Protein AF-A0A3P8USZ3-F1 (afdb_monomer)

Organism: Cynoglossus semilaevis (NCBI:txid244447)

Structure (mmCIF, N/CA/C/O backbone):
data_AF-A0A3P8USZ3-F1
#
_entry.id   AF-A0A3P8USZ3-F1
#
loop_
_atom_site.group_PDB
_atom_site.id
_atom_site.type_symbol
_atom_site.label_atom_id
_atom_site.label_alt_id
_atom_site.label_comp_id
_atom_site.label_asym_id
_atom_site.label_entity_id
_atom_site.label_seq_id
_atom_site.pdbx_PDB_ins_code
_atom_site.Cartn_x
_atom_site.Cartn_y
_atom_site.Cartn_z
_atom_site.occupancy
_atom_site.B_iso_or_equiv
_atom_site.auth_seq_id
_atom_site.auth_comp_id
_atom_site.auth_asym_id
_atom_site.auth_atom_id
_atom_site.pdbx_PDB_model_num
ATOM 1 N N . ASP A 1 1 ? -29.175 35.536 -8.938 1.00 38.66 1 ASP A N 1
ATOM 2 C CA . ASP A 1 1 ? -29.211 34.080 -9.180 1.00 38.66 1 ASP A CA 1
ATOM 3 C C . ASP A 1 1 ? -29.382 33.302 -7.884 1.00 38.66 1 ASP A C 1
ATOM 5 O O . ASP A 1 1 ? -28.541 33.369 -6.997 1.00 38.66 1 ASP A O 1
ATOM 9 N N . GLN A 1 2 ? -30.520 32.614 -7.762 1.00 44.03 2 GLN A N 1
ATOM 10 C CA . GLN A 1 2 ? -30.993 31.825 -6.612 1.00 44.03 2 GLN A CA 1
ATOM 11 C C . GLN A 1 2 ? -30.306 30.446 -6.501 1.00 44.03 2 GLN A C 1
ATOM 13 O O . GLN A 1 2 ? -30.950 29.435 -6.240 1.00 44.03 2 GLN A O 1
ATOM 18 N N . CYS A 1 3 ? -28.985 30.394 -6.672 1.00 54.00 3 CYS A N 1
ATOM 19 C CA . CYS A 1 3 ? -28.184 29.198 -6.396 1.00 54.00 3 CYS A CA 1
ATOM 20 C C . CYS A 1 3 ? -27.234 29.490 -5.235 1.00 54.00 3 CYS A C 1
ATOM 22 O O . CYS A 1 3 ? -26.081 29.876 -5.418 1.00 54.00 3 CYS A O 1
ATOM 24 N N . GLY A 1 4 ? -27.745 29.313 -4.017 1.00 57.78 4 GLY A N 1
ATOM 25 C CA . GLY A 1 4 ? -26.987 29.434 -2.777 1.00 57.78 4 GLY A CA 1
ATOM 26 C C . GLY A 1 4 ? -26.019 28.273 -2.562 1.00 57.78 4 GLY A C 1
ATOM 27 O O . GLY A 1 4 ? -26.288 27.410 -1.738 1.00 57.78 4 GLY A O 1
ATOM 28 N N . CYS A 1 5 ? -24.894 28.257 -3.279 1.00 61.53 5 CYS A N 1
ATOM 29 C CA . CYS A 1 5 ? -23.718 27.445 -2.941 1.00 61.53 5 CYS A CA 1
ATOM 30 C C . CYS A 1 5 ? -22.444 28.016 -3.590 1.00 61.53 5 CYS A C 1
ATOM 32 O O . CYS A 1 5 ? -21.825 27.395 -4.454 1.00 61.53 5 CYS A O 1
ATOM 34 N N . CYS A 1 6 ? -22.004 29.192 -3.140 1.00 61.31 6 CYS A N 1
ATOM 35 C CA . CYS A 1 6 ? -20.593 29.544 -3.274 1.00 61.31 6 CYS A CA 1
ATOM 36 C C . CYS A 1 6 ? -19.814 28.736 -2.230 1.00 61.31 6 CYS A C 1
ATOM 38 O O . CYS A 1 6 ? -20.007 28.927 -1.030 1.00 61.31 6 CYS A O 1
ATOM 40 N N . LYS A 1 7 ? -18.939 27.822 -2.672 1.00 69.19 7 LYS A N 1
ATOM 41 C CA . LYS A 1 7 ? -17.973 27.170 -1.778 1.00 69.19 7 LYS A CA 1
ATOM 42 C C . LYS A 1 7 ? -16.955 28.216 -1.331 1.00 69.19 7 LYS A C 1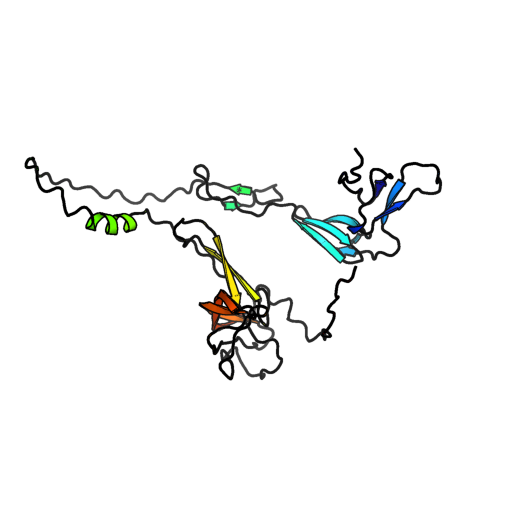
ATOM 44 O O . LYS A 1 7 ? -15.974 28.466 -2.024 1.00 69.19 7 LYS A O 1
ATOM 49 N N . VAL A 1 8 ? -17.226 28.854 -0.202 1.00 78.62 8 VAL A N 1
ATOM 50 C CA . VAL A 1 8 ? -16.288 29.760 0.463 1.00 78.62 8 VAL A CA 1
ATOM 51 C C . VAL A 1 8 ? -15.300 28.949 1.300 1.00 78.62 8 VAL A C 1
ATOM 53 O O . VAL A 1 8 ? -15.650 27.907 1.857 1.00 78.62 8 VAL A O 1
ATOM 56 N N . CYS A 1 9 ? -14.045 29.394 1.361 1.00 84.12 9 CYS A N 1
ATOM 57 C CA . CYS A 1 9 ? -13.052 28.777 2.235 1.00 84.12 9 CYS A CA 1
ATOM 58 C C . CYS A 1 9 ? -13.469 28.988 3.692 1.00 84.12 9 CYS A C 1
ATOM 60 O O . CYS A 1 9 ? -13.672 30.125 4.113 1.00 84.12 9 CYS A O 1
ATOM 62 N N . ALA A 1 10 ? -13.581 27.900 4.450 1.00 89.06 10 ALA A N 1
ATOM 63 C CA . ALA A 1 10 ? -13.951 27.983 5.852 1.00 89.06 10 ALA A CA 1
ATOM 64 C C . ALA A 1 10 ? -12.812 28.591 6.690 1.00 89.06 10 ALA A C 1
ATOM 66 O O . ALA A 1 10 ? -11.645 28.200 6.549 1.00 89.06 10 ALA A O 1
ATOM 67 N N . ALA A 1 11 ? -13.161 29.530 7.568 1.00 90.81 11 ALA A N 1
ATOM 68 C CA . ALA A 1 11 ? -12.230 30.179 8.481 1.00 90.81 11 ALA A CA 1
ATOM 69 C C . ALA A 1 11 ? -11.663 29.170 9.500 1.00 90.81 11 ALA A C 1
ATOM 71 O O . ALA A 1 11 ? -12.340 28.240 9.945 1.00 90.81 11 ALA A O 1
ATOM 72 N N . GLN A 1 12 ? -10.381 29.319 9.823 1.00 92.00 12 GLN A N 1
ATOM 73 C CA . GLN A 1 12 ? -9.603 28.401 10.660 1.00 92.00 12 GLN A CA 1
ATOM 74 C C . GLN A 1 12 ? -9.476 28.928 12.097 1.00 92.00 12 GLN A C 1
ATOM 76 O O . GLN A 1 12 ? -9.883 30.048 12.390 1.00 92.00 12 GLN A O 1
ATOM 81 N N . LEU A 1 13 ? -8.913 28.128 13.011 1.00 89.62 13 LEU A N 1
ATOM 82 C CA . LEU A 1 13 ? -8.786 28.498 14.426 1.00 89.62 13 LEU A CA 1
ATOM 83 C C . LEU A 1 13 ? -8.109 29.873 14.585 1.00 89.62 13 LEU A C 1
ATOM 85 O O . LEU A 1 13 ? -7.062 30.122 13.986 1.00 89.62 13 LEU A O 1
ATOM 89 N N . ASN A 1 14 ? -8.695 30.731 15.422 1.00 90.25 14 ASN A N 1
ATOM 90 C CA . ASN A 1 14 ? -8.280 32.113 15.686 1.00 90.25 14 ASN A CA 1
ATOM 91 C C . ASN A 1 14 ? -8.352 33.069 14.476 1.00 90.25 14 ASN A C 1
ATOM 93 O O . ASN A 1 14 ? -7.700 34.110 14.494 1.00 90.25 14 ASN A O 1
ATOM 97 N N . GLN A 1 15 ? -9.125 32.740 13.436 1.00 91.50 15 GLN A N 1
ATOM 98 C CA . GLN A 1 15 ? -9.430 33.653 12.327 1.00 91.50 15 GLN A CA 1
ATOM 99 C C . GLN A 1 15 ? -10.802 34.308 12.490 1.00 91.50 15 GLN A C 1
ATOM 101 O O . GLN A 1 15 ? -11.681 33.749 13.150 1.00 91.50 15 GLN A O 1
ATOM 106 N N . ASP A 1 16 ? -10.981 35.460 11.843 1.00 91.69 16 ASP A N 1
ATOM 107 C CA . ASP A 1 16 ? -12.257 36.168 11.815 1.00 91.69 16 ASP A CA 1
ATOM 108 C C . ASP A 1 16 ? -13.307 35.381 11.022 1.00 91.69 16 ASP A C 1
ATOM 110 O O . ASP A 1 16 ? -13.055 34.881 9.920 1.00 91.69 16 ASP A O 1
ATOM 114 N N . CYS A 1 17 ? -14.506 35.290 11.582 1.00 90.62 17 CYS A N 1
ATOM 115 C CA . CYS A 1 17 ? -15.650 34.613 10.995 1.00 90.62 17 CYS A CA 1
ATOM 116 C C . CYS A 1 17 ? -16.851 35.542 10.896 1.00 90.62 17 CYS A C 1
ATOM 118 O O . CYS A 1 17 ? -17.040 36.450 11.699 1.00 90.62 17 CYS A O 1
ATOM 120 N N . SER A 1 18 ? -17.678 35.302 9.887 1.00 88.00 18 SER A N 1
ATOM 121 C CA . SER A 1 18 ? -18.918 36.034 9.635 1.00 88.00 18 SER A CA 1
ATOM 122 C C . SER A 1 18 ? -19.944 35.084 9.004 1.00 88.00 18 SER A C 1
ATOM 124 O O . SER A 1 18 ? -19.574 33.981 8.591 1.00 88.00 18 SER A O 1
ATOM 126 N N . PRO A 1 19 ? -21.212 35.491 8.830 1.00 82.94 19 PRO A N 1
ATOM 127 C CA . PRO A 1 19 ? -22.190 34.693 8.083 1.00 82.94 19 PRO A CA 1
ATOM 128 C C . PRO A 1 19 ? -21.744 34.351 6.650 1.00 82.94 19 PRO A C 1
ATOM 130 O O . PRO A 1 19 ? -22.145 33.329 6.101 1.00 82.94 19 PRO A O 1
ATOM 133 N N . THR A 1 20 ? -20.889 35.186 6.048 1.00 84.50 20 THR A N 1
ATOM 134 C CA . THR A 1 20 ? -20.328 34.958 4.704 1.00 84.50 20 THR A CA 1
ATOM 135 C C . THR A 1 20 ? -19.028 34.146 4.709 1.00 84.50 20 THR A C 1
ATOM 137 O O . THR A 1 20 ? -18.636 33.604 3.676 1.00 84.50 20 THR A O 1
ATOM 140 N N . THR A 1 21 ? -18.374 34.028 5.867 1.00 87.94 21 THR A N 1
ATOM 141 C CA . THR A 1 21 ? -17.106 33.314 6.084 1.00 87.94 21 THR A CA 1
ATOM 142 C C . THR A 1 21 ? -17.224 32.412 7.320 1.00 87.94 21 THR A C 1
ATOM 144 O O . THR A 1 21 ? -16.723 32.752 8.396 1.00 87.94 21 THR A O 1
ATOM 147 N N . PRO A 1 22 ? -17.929 31.271 7.203 1.00 89.94 22 PRO A N 1
ATOM 148 C CA . PRO A 1 22 ? -18.160 30.374 8.330 1.00 89.94 22 PRO A CA 1
ATOM 149 C C . PRO A 1 22 ? -16.874 29.655 8.761 1.00 89.94 22 PRO A C 1
ATOM 151 O O . PRO A 1 22 ? -15.981 29.411 7.947 1.00 89.94 22 PRO A O 1
ATOM 154 N N . CYS A 1 23 ? -16.794 29.272 10.038 1.00 91.12 23 CYS A N 1
ATOM 155 C CA . CYS A 1 23 ? -15.694 28.461 10.566 1.00 91.12 23 CYS A CA 1
ATOM 156 C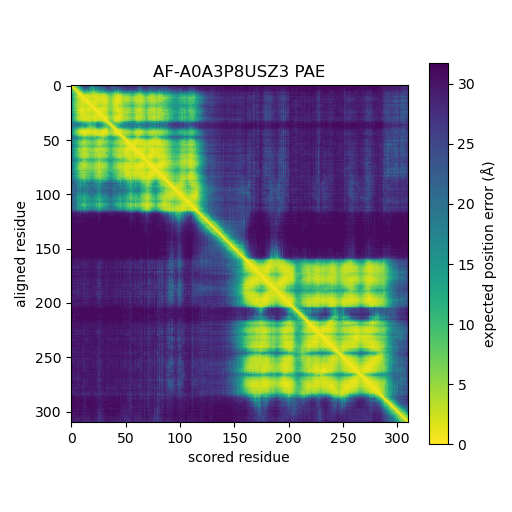 C . CYS A 1 23 ? -15.714 27.020 10.032 1.00 91.12 23 CYS A C 1
ATOM 158 O O . CYS A 1 23 ? -16.758 26.478 9.660 1.00 91.12 23 CYS A O 1
ATOM 160 N N . ASP A 1 24 ? -14.548 26.377 10.029 1.00 90.06 24 ASP A N 1
ATOM 161 C CA . ASP A 1 24 ? -14.379 24.990 9.596 1.00 90.06 24 ASP A CA 1
ATOM 162 C C . ASP A 1 24 ? -14.964 23.994 10.611 1.00 90.06 24 ASP A C 1
ATOM 164 O O . ASP A 1 24 ? -14.321 23.573 11.577 1.00 90.06 24 ASP A O 1
ATOM 168 N N . HIS A 1 25 ? -16.212 23.597 10.371 1.00 86.31 25 HIS A N 1
ATOM 169 C CA . HIS A 1 25 ? -16.939 22.663 11.226 1.00 86.31 25 HIS A CA 1
ATOM 170 C C . HIS A 1 25 ? -16.341 21.245 11.234 1.00 86.31 25 HIS A C 1
ATOM 172 O O . HIS A 1 25 ? -16.480 20.551 12.240 1.00 86.31 25 HIS A O 1
ATOM 178 N N . HIS A 1 26 ? -15.616 20.821 10.187 1.00 83.19 26 HIS A N 1
ATOM 179 C CA . HIS A 1 26 ? -14.935 19.515 10.167 1.00 83.19 26 HIS A CA 1
ATOM 180 C C . HIS A 1 26 ? -13.763 19.458 11.154 1.00 83.19 26 HIS A C 1
ATOM 182 O O . HIS A 1 26 ? -13.362 18.378 11.585 1.00 83.19 26 HIS A O 1
ATOM 188 N N . LYS A 1 27 ? -13.223 20.622 11.528 1.00 84.38 27 LYS A N 1
ATOM 189 C CA . LYS A 1 27 ? -12.193 20.773 12.562 1.00 84.38 27 LYS A CA 1
ATOM 190 C C . LYS A 1 27 ? -12.776 21.042 13.950 1.00 84.38 27 LYS A C 1
ATOM 192 O O . LYS A 1 27 ? -12.025 21.330 14.875 1.00 84.38 27 LYS A O 1
ATOM 197 N N . GLY A 1 28 ? -14.101 20.975 14.096 1.00 84.44 28 GLY A N 1
ATOM 198 C CA . GLY A 1 28 ? -14.784 21.266 15.353 1.00 84.44 28 GLY A CA 1
ATOM 199 C C . GLY A 1 28 ? -14.657 22.729 15.782 1.00 84.44 28 GLY A C 1
ATOM 200 O O . GLY A 1 28 ? -14.539 22.991 16.977 1.00 84.44 28 GLY A O 1
ATOM 201 N N . LEU A 1 29 ? -14.647 23.666 14.826 1.00 89.56 29 LEU A N 1
ATOM 202 C CA . LEU A 1 29 ? -14.598 25.103 15.100 1.00 89.56 29 LEU A CA 1
ATOM 203 C C . LEU A 1 29 ? -15.994 25.734 15.090 1.00 89.56 29 LEU A C 1
ATOM 205 O O . LEU A 1 29 ? -16.837 25.389 14.261 1.00 89.56 29 LEU A O 1
ATOM 209 N N . GLU A 1 30 ? -16.206 26.705 15.973 1.00 90.12 30 GLU A N 1
ATOM 210 C CA . GLU A 1 30 ? -17.413 27.524 16.061 1.00 90.12 30 GLU A CA 1
ATOM 211 C C . GLU A 1 30 ? -17.071 29.016 16.131 1.00 90.12 30 GLU A C 1
ATOM 213 O O . GLU A 1 30 ? -16.024 29.408 16.651 1.00 90.12 30 GLU A O 1
ATOM 218 N N . CYS A 1 31 ? -17.939 29.855 15.564 1.00 90.69 31 CYS A N 1
ATOM 219 C CA . CYS A 1 31 ? -17.735 31.299 15.561 1.00 90.69 31 CYS A CA 1
ATOM 220 C C . CYS A 1 31 ? -18.154 31.876 16.915 1.00 90.69 31 CYS A C 1
ATOM 222 O O . CYS A 1 31 ? -19.321 31.790 17.292 1.00 90.69 31 CYS A O 1
ATOM 224 N N . ASN A 1 32 ? -17.200 32.448 17.647 1.00 89.56 32 ASN A N 1
ATOM 225 C CA . ASN A 1 32 ? -17.444 33.083 18.934 1.00 89.56 32 ASN A CA 1
ATOM 226 C C . ASN A 1 32 ? -17.488 34.609 18.758 1.00 89.56 32 ASN A C 1
ATOM 228 O O . ASN A 1 32 ? -16.498 35.211 18.340 1.00 89.56 32 ASN A O 1
ATOM 232 N N . TYR A 1 33 ? -18.629 35.219 19.087 1.00 85.94 33 TYR A N 1
ATOM 233 C CA . TYR A 1 33 ? -18.900 36.657 18.925 1.00 85.94 33 TYR A CA 1
ATOM 234 C C . TYR A 1 33 ? -18.602 37.490 20.190 1.00 85.94 33 TYR A C 1
ATOM 236 O O . TYR A 1 33 ? -18.866 38.688 20.230 1.00 85.94 33 TYR A O 1
ATOM 244 N N . GLY A 1 34 ? -18.042 36.883 21.243 1.00 79.50 34 GLY A N 1
ATOM 245 C CA . GLY A 1 34 ? -17.810 37.561 22.519 1.00 79.50 34 GLY A CA 1
ATOM 246 C C . GLY A 1 34 ? -19.110 37.989 23.214 1.00 79.50 34 GLY A C 1
ATOM 247 O O . GLY A 1 34 ? -20.128 37.308 23.116 1.00 79.50 34 GLY A O 1
ATOM 248 N N . ASN A 1 35 ? -19.063 39.112 23.940 1.00 69.19 35 ASN A N 1
ATOM 249 C CA . ASN A 1 35 ? -20.192 39.632 24.728 1.00 69.19 35 ASN A CA 1
ATOM 250 C C . ASN A 1 35 ? -21.080 40.634 23.968 1.00 69.19 35 ASN A C 1
ATOM 252 O O . ASN A 1 35 ? -22.030 41.152 24.551 1.00 69.19 35 ASN A O 1
ATOM 256 N N . ASP A 1 36 ? -20.781 40.928 22.700 1.00 66.50 36 ASP A N 1
ATOM 257 C CA . ASP A 1 36 ? -21.517 41.917 21.914 1.00 66.50 36 ASP A CA 1
ATOM 258 C C . ASP A 1 36 ? -22.196 41.254 20.711 1.00 66.50 36 ASP A C 1
ATOM 260 O O . ASP A 1 36 ? -21.625 41.083 19.635 1.00 66.50 36 ASP A O 1
ATOM 264 N N . VAL A 1 37 ? -23.456 40.870 20.916 1.00 60.81 37 VAL A N 1
ATOM 265 C CA . VAL A 1 37 ? -24.303 40.177 19.930 1.00 60.81 37 VAL A CA 1
ATOM 266 C C . VAL A 1 37 ? -24.619 41.070 18.715 1.00 60.81 37 VAL A C 1
ATOM 268 O O . VAL A 1 37 ? -25.175 40.598 17.726 1.00 60.81 37 VAL A O 1
ATOM 271 N N . THR A 1 38 ? -24.256 42.360 18.752 1.00 64.12 38 THR A N 1
ATOM 272 C CA . THR A 1 38 ? -24.435 43.288 17.625 1.00 64.12 38 THR A CA 1
ATOM 273 C C . THR A 1 38 ? -23.301 43.231 16.596 1.00 64.12 38 THR A C 1
ATOM 275 O O . THR A 1 38 ? -23.439 43.781 15.500 1.00 64.12 38 THR A O 1
ATOM 278 N N . MET A 1 39 ? -22.190 42.544 16.896 1.00 65.69 39 MET A N 1
ATOM 279 C CA . MET A 1 39 ? -21.059 42.432 15.975 1.00 65.69 39 MET A CA 1
ATOM 280 C C . MET A 1 39 ? -21.332 41.410 14.865 1.00 65.69 39 MET A C 1
ATOM 282 O O . MET A 1 39 ? -21.551 40.226 15.102 1.00 65.69 39 MET A O 1
ATOM 286 N N . ALA A 1 40 ? -21.251 41.866 13.612 1.00 72.12 40 ALA A N 1
ATOM 287 C CA . ALA A 1 40 ? -21.419 41.025 12.421 1.00 72.12 40 ALA A CA 1
ATOM 288 C C . ALA A 1 40 ? -20.244 40.053 12.164 1.00 72.12 40 ALA A C 1
ATOM 290 O O . ALA A 1 40 ? -20.266 39.291 11.192 1.00 72.12 40 ALA A O 1
ATOM 291 N N . TRP A 1 41 ? -19.210 40.095 13.005 1.00 83.56 41 TRP A N 1
ATOM 292 C CA . TRP A 1 41 ? -17.989 39.310 12.892 1.00 83.56 41 TRP A CA 1
ATOM 293 C C . TRP A 1 41 ? -17.574 38.775 14.270 1.00 83.56 41 TRP A C 1
ATOM 295 O O . TRP A 1 41 ? -17.814 39.415 15.290 1.00 83.56 41 TRP A O 1
ATOM 305 N N . GLY A 1 42 ? -16.985 37.584 14.296 1.00 90.06 42 GLY A N 1
ATOM 306 C CA . GLY A 1 42 ? -16.477 36.916 15.493 1.00 90.06 42 GLY A CA 1
ATOM 307 C C . GLY A 1 42 ? -15.144 36.231 15.209 1.00 90.06 42 GLY A C 1
ATOM 308 O O . GLY A 1 42 ? -14.556 36.437 14.151 1.00 90.06 42 GLY A O 1
ATOM 309 N N . ILE A 1 43 ? -14.675 35.385 16.127 1.00 91.00 43 ILE A N 1
ATOM 310 C CA . ILE A 1 43 ? -13.425 34.624 15.977 1.00 91.00 43 ILE A CA 1
ATOM 311 C C . ILE A 1 43 ? -13.717 33.126 16.062 1.00 91.00 43 ILE A C 1
ATOM 313 O O . ILE A 1 43 ? -14.393 32.672 16.986 1.00 91.00 43 ILE A O 1
ATOM 317 N N . CYS A 1 44 ? -13.161 32.334 15.146 1.00 91.88 44 CYS A N 1
ATOM 318 C CA . CYS A 1 44 ? -13.274 30.880 15.195 1.00 91.88 44 CYS A CA 1
ATOM 319 C C . CYS A 1 44 ? -12.536 30.306 16.405 1.00 91.88 44 CYS A C 1
ATOM 321 O O . CYS A 1 44 ? -11.309 30.406 16.514 1.00 91.88 44 CYS A O 1
ATOM 323 N N . ARG A 1 45 ? -13.276 29.648 17.293 1.00 90.81 45 ARG A N 1
ATOM 324 C CA . ARG A 1 45 ? -12.763 28.953 18.473 1.00 90.81 45 ARG A CA 1
ATOM 325 C C . ARG A 1 45 ? -13.069 27.466 18.388 1.00 90.81 45 ARG A C 1
ATOM 327 O O . ARG A 1 45 ? -13.973 27.044 17.676 1.00 90.81 45 ARG A O 1
ATOM 334 N N . ALA A 1 46 ? -12.276 26.672 19.094 1.00 87.38 46 ALA A N 1
ATOM 335 C CA . ALA A 1 46 ? -12.547 25.255 19.266 1.00 87.38 46 ALA A CA 1
ATOM 336 C C . ALA A 1 46 ? -13.850 25.073 20.051 1.00 87.38 46 ALA A C 1
ATOM 338 O O . ALA A 1 46 ? -14.027 25.733 21.076 1.00 87.38 46 ALA A O 1
ATOM 339 N N . LYS A 1 47 ? -14.717 24.153 19.617 1.00 81.69 47 LYS A N 1
ATOM 340 C CA . LYS A 1 47 ? -15.838 23.698 20.445 1.00 81.69 47 LYS A CA 1
ATOM 341 C C . LYS A 1 47 ? -15.304 23.178 21.778 1.00 81.69 47 LYS A C 1
ATOM 343 O O . LYS A 1 47 ? -14.373 22.369 21.791 1.00 81.69 47 LYS A O 1
ATOM 348 N N . SER A 1 48 ? -15.908 23.618 22.878 1.00 68.62 48 SER A N 1
ATOM 349 C CA . SER A 1 48 ? -15.526 23.247 24.250 1.00 68.62 48 SER A CA 1
ATOM 350 C C . SER A 1 48 ? -15.615 21.741 24.535 1.00 68.62 48 SER A C 1
ATOM 352 O O . SER A 1 48 ? -14.964 21.255 25.454 1.00 68.62 48 SER A O 1
ATOM 354 N N . GLU A 1 49 ? -16.373 20.999 23.727 1.00 75.25 49 GLU A N 1
ATOM 355 C CA . GLU A 1 49 ? -16.521 19.541 23.813 1.00 75.25 49 GLU A CA 1
ATOM 356 C C . GLU A 1 49 ? -15.346 18.752 23.200 1.00 75.25 49 GLU A C 1
ATOM 358 O O . GLU A 1 49 ? -15.243 17.547 23.414 1.00 75.25 49 GLU A O 1
ATOM 363 N N . GLY A 1 50 ? -14.455 19.389 22.431 1.00 73.75 50 GLY A N 1
ATOM 364 C CA . GLY A 1 50 ? -13.351 18.695 21.759 1.00 73.75 50 GLY A CA 1
ATOM 365 C C . GLY A 1 50 ? -12.128 18.476 22.655 1.00 73.75 50 GLY A C 1
ATOM 366 O O . GLY A 1 50 ? -11.639 19.412 23.290 1.00 73.75 50 GLY A O 1
ATOM 367 N N . ARG A 1 51 ? -11.564 17.260 22.657 1.00 84.75 51 ARG A N 1
ATOM 368 C CA . ARG A 1 51 ? -10.332 16.945 23.408 1.00 84.75 51 ARG A CA 1
ATOM 369 C C . ARG A 1 51 ? -9.086 17.588 22.789 1.00 84.75 51 ARG A C 1
ATOM 371 O O . ARG A 1 51 ? -8.936 17.648 21.567 1.00 84.75 51 ARG A O 1
ATOM 378 N N . SER A 1 52 ? -8.163 18.033 23.643 1.00 87.31 52 SER A N 1
ATOM 379 C CA . SER A 1 52 ? -6.835 18.500 23.233 1.00 87.31 52 SER A CA 1
ATOM 380 C C . SER A 1 52 ? -5.926 17.332 22.837 1.00 87.31 52 SER A C 1
ATOM 382 O O . SER A 1 52 ? -6.085 16.208 23.314 1.00 87.31 52 SER A O 1
ATOM 384 N N . CYS A 1 53 ? -4.964 17.596 21.955 1.00 89.81 53 CYS A N 1
ATOM 385 C CA . CYS A 1 53 ? -3.986 16.616 21.493 1.00 89.81 53 CYS A CA 1
ATOM 386 C C . CYS A 1 53 ? -2.619 16.880 22.115 1.00 89.81 53 CYS A C 1
ATOM 388 O O . CYS A 1 53 ? -2.208 18.031 22.232 1.00 89.81 53 CYS A O 1
ATOM 390 N N . GLU A 1 54 ? -1.861 15.828 22.411 1.00 90.75 54 GLU A N 1
ATOM 391 C CA . GLU A 1 54 ? -0.448 15.946 22.770 1.00 90.75 54 GLU A CA 1
ATOM 392 C C . GLU A 1 54 ? 0.433 15.483 21.603 1.00 90.75 54 GLU A C 1
ATOM 394 O O . GLU A 1 54 ? 0.274 14.377 21.086 1.00 90.75 54 GLU A O 1
ATOM 399 N N . TYR A 1 55 ? 1.375 16.324 21.172 1.00 86.31 55 TYR A N 1
ATOM 400 C CA . TYR A 1 55 ? 2.351 15.972 20.142 1.00 86.31 55 TYR A CA 1
ATOM 401 C C . TYR A 1 55 ? 3.729 16.549 20.480 1.00 86.31 55 TYR A C 1
ATOM 403 O O . TYR A 1 55 ? 3.881 17.757 20.656 1.00 86.31 55 TYR A O 1
ATOM 411 N N . ASN A 1 56 ? 4.752 15.686 20.561 1.00 85.62 56 ASN A N 1
ATOM 412 C CA . ASN A 1 56 ? 6.119 16.047 20.972 1.00 85.62 56 ASN A CA 1
ATOM 413 C C . ASN A 1 56 ? 6.183 16.841 22.300 1.00 85.62 56 ASN A C 1
ATOM 415 O O . ASN A 1 56 ? 6.946 17.801 22.415 1.00 85.62 56 ASN A O 1
ATOM 419 N N . GLY A 1 57 ? 5.366 16.467 23.292 1.00 86.06 57 GLY A N 1
ATOM 420 C CA . GLY A 1 57 ? 5.331 17.114 24.610 1.00 86.06 57 GLY A CA 1
ATOM 421 C C . GLY A 1 57 ? 4.697 18.510 24.625 1.00 86.06 57 GLY A C 1
ATOM 422 O O . GLY A 1 57 ? 4.851 19.243 25.600 1.00 86.06 57 GLY A O 1
ATOM 423 N N . ARG A 1 58 ? 4.009 18.909 23.545 1.00 88.44 58 ARG A N 1
ATOM 424 C CA . ARG A 1 58 ? 3.192 20.128 23.483 1.00 88.44 58 ARG A CA 1
ATOM 425 C C . ARG A 1 58 ? 1.721 19.766 23.343 1.00 88.44 58 ARG A C 1
ATOM 427 O O . ARG A 1 58 ? 1.380 18.843 22.605 1.00 88.44 58 ARG A O 1
ATOM 434 N N . ILE A 1 59 ? 0.872 20.522 24.033 1.00 90.44 59 ILE A N 1
ATOM 435 C CA . ILE A 1 59 ? -0.581 20.365 23.996 1.00 90.44 59 ILE A CA 1
ATOM 436 C C . ILE A 1 59 ? -1.148 21.322 22.945 1.00 90.44 59 ILE A C 1
ATOM 438 O O . ILE A 1 59 ? -0.828 22.509 22.959 1.00 90.44 59 ILE A O 1
ATOM 442 N N . TYR A 1 60 ? -1.985 20.791 22.061 1.00 89.25 60 TYR A N 1
ATOM 443 C CA . TYR A 1 60 ? -2.671 21.494 20.981 1.00 89.25 60 TYR A CA 1
ATOM 444 C C . TYR A 1 60 ? -4.180 21.447 21.213 1.00 89.25 60 TYR A C 1
ATOM 446 O O . TYR A 1 60 ? -4.726 20.404 21.583 1.00 89.25 60 TYR A O 1
ATOM 454 N N . GLN A 1 61 ? -4.864 22.566 20.998 1.00 89.88 61 GLN A N 1
ATOM 455 C CA . GLN A 1 61 ? -6.318 22.636 21.131 1.00 89.88 61 GLN A CA 1
ATOM 456 C C . GLN A 1 61 ? -7.019 21.939 19.961 1.00 89.88 61 GLN A C 1
ATOM 458 O O . GLN A 1 61 ? -6.469 21.818 18.866 1.00 89.88 61 GLN A O 1
ATOM 463 N N . ASN A 1 62 ? -8.258 21.499 20.176 1.00 87.81 62 ASN A N 1
ATOM 464 C CA . ASN A 1 62 ? -9.072 20.949 19.099 1.00 87.81 62 ASN A CA 1
ATOM 465 C C . ASN A 1 62 ? -9.230 21.973 17.953 1.00 87.81 62 ASN A C 1
ATOM 467 O O . ASN A 1 62 ? -9.472 23.153 18.185 1.00 87.81 62 ASN A O 1
ATOM 471 N N . GLY A 1 63 ? -9.035 21.537 16.713 1.00 86.38 63 GLY A N 1
ATOM 472 C CA . GLY A 1 63 ? -9.007 22.388 15.522 1.00 86.38 63 GLY A CA 1
ATOM 473 C C . GLY A 1 63 ? -7.704 23.171 15.306 1.00 86.38 63 GLY A C 1
ATOM 474 O O . GLY A 1 63 ? -7.529 23.793 14.251 1.00 86.38 63 GLY A O 1
ATOM 475 N N . GLU A 1 64 ? -6.750 23.119 16.241 1.00 89.62 64 GLU A N 1
ATOM 476 C CA . GLU A 1 64 ? -5.458 23.791 16.101 1.00 89.62 64 GLU A CA 1
ATOM 477 C C . GLU A 1 64 ? -4.596 23.109 15.041 1.00 89.62 64 GLU A C 1
ATOM 479 O O . GLU A 1 64 ? -4.444 21.886 15.015 1.00 89.62 64 GLU A O 1
ATOM 484 N N . SER A 1 65 ? -4.016 23.916 14.150 1.00 90.12 65 SER A N 1
ATOM 485 C CA . SER A 1 65 ? -3.120 23.439 13.100 1.00 90.12 65 SER A CA 1
ATOM 486 C C . SER A 1 65 ? -1.681 23.858 13.373 1.00 90.12 65 SER A C 1
ATOM 488 O O . SER A 1 65 ? -1.400 25.029 13.613 1.00 90.12 65 SER A O 1
ATOM 490 N N . PHE A 1 66 ? -0.752 22.913 13.272 1.00 91.44 66 PHE A N 1
ATOM 491 C CA . PHE A 1 66 ? 0.666 23.125 13.541 1.00 91.44 66 PHE A CA 1
ATOM 492 C C . PHE A 1 66 ? 1.546 22.428 12.501 1.00 91.44 66 PHE A C 1
ATOM 494 O O . PHE A 1 66 ? 1.112 21.540 11.770 1.00 91.44 66 PHE A O 1
ATOM 501 N N . ARG A 1 67 ? 2.815 22.831 12.405 1.00 89.56 67 ARG A N 1
ATOM 502 C CA . ARG A 1 67 ? 3.780 22.196 11.499 1.00 89.56 67 ARG A CA 1
ATOM 503 C C . ARG A 1 67 ? 4.632 21.180 12.252 1.00 89.56 67 ARG A C 1
ATOM 505 O O . ARG A 1 67 ? 5.415 21.546 13.126 1.00 89.56 67 ARG A O 1
ATOM 512 N N . ALA A 1 68 ? 4.517 19.908 11.882 1.00 85.75 68 ALA A N 1
ATOM 513 C CA . ALA A 1 68 ? 5.402 18.856 12.373 1.00 85.75 68 ALA A CA 1
ATOM 514 C C . ALA A 1 68 ? 6.701 18.863 11.551 1.00 85.75 68 ALA A C 1
ATOM 516 O O . ALA A 1 68 ? 6.860 18.161 10.544 1.00 85.75 68 ALA A O 1
ATOM 517 N N . GLY A 1 69 ? 7.626 19.728 11.970 1.00 86.44 69 GLY A N 1
ATOM 518 C CA . GLY A 1 69 ? 8.820 20.055 11.199 1.00 86.44 69 GLY A CA 1
ATOM 519 C C . GLY A 1 69 ? 8.461 20.801 9.913 1.00 86.44 69 GLY A C 1
ATOM 520 O O . GLY A 1 69 ? 7.462 21.505 9.840 1.00 86.44 69 GLY A O 1
ATOM 521 N N . CYS A 1 70 ? 9.272 20.653 8.871 1.00 86.06 70 CYS A N 1
ATOM 522 C CA . CYS A 1 70 ? 9.050 21.364 7.610 1.00 86.06 70 CYS A CA 1
ATOM 523 C C . CYS A 1 70 ? 8.263 20.537 6.566 1.00 86.06 70 CYS A C 1
ATOM 525 O O . CYS A 1 70 ? 7.898 21.058 5.515 1.00 86.06 70 CYS A O 1
ATOM 527 N N . LYS A 1 71 ? 8.013 19.246 6.842 1.00 83.06 71 LYS A N 1
ATOM 528 C CA . LYS A 1 71 ? 7.475 18.276 5.869 1.00 83.06 71 LYS A CA 1
ATOM 529 C C . LYS A 1 71 ? 5.981 18.010 5.997 1.00 83.06 71 LYS A C 1
ATOM 531 O O . LYS A 1 71 ? 5.396 17.516 5.037 1.00 83.06 71 LYS A O 1
ATOM 536 N N . HIS A 1 72 ? 5.383 18.295 7.150 1.00 87.62 72 HIS A N 1
ATOM 537 C CA . HIS A 1 72 ? 3.992 17.960 7.432 1.00 87.62 72 HIS A CA 1
ATOM 538 C C . HIS A 1 72 ? 3.274 19.131 8.094 1.00 87.62 72 HIS A C 1
ATOM 540 O O . HIS A 1 72 ? 3.839 19.822 8.945 1.00 87.62 72 HIS A O 1
ATOM 546 N N . GLN A 1 73 ? 2.018 19.316 7.712 1.00 90.50 73 GLN A N 1
ATOM 547 C CA . GLN A 1 73 ? 1.072 20.195 8.378 1.00 90.50 73 GLN A CA 1
ATOM 548 C C . GLN A 1 73 ? 0.028 19.322 9.055 1.00 90.50 73 GLN A C 1
ATOM 550 O O . GLN A 1 73 ? -0.620 18.510 8.403 1.00 90.50 73 GLN A O 1
ATOM 555 N N . CYS A 1 74 ? -0.084 19.464 10.365 1.00 89.81 74 CYS A N 1
ATOM 556 C CA . CYS A 1 74 ? -0.936 18.661 11.215 1.00 89.81 74 CYS A CA 1
ATOM 557 C C . CYS A 1 74 ? -2.070 19.500 11.790 1.00 89.81 74 CYS A C 1
ATOM 559 O O . CYS A 1 74 ? -1.938 20.715 11.931 1.00 89.81 74 CYS A O 1
ATOM 561 N N . THR A 1 75 ? -3.167 18.842 12.133 1.00 90.50 75 THR A N 1
ATOM 562 C CA . THR A 1 75 ? -4.323 19.430 12.800 1.00 90.50 75 THR A CA 1
ATOM 563 C C . THR A 1 75 ? -4.766 18.495 13.918 1.00 90.50 75 THR A C 1
ATOM 565 O O . THR A 1 75 ? -4.854 17.284 13.712 1.00 90.50 75 THR A O 1
ATOM 568 N N . CYS A 1 76 ? -5.010 19.056 15.098 1.00 89.00 76 CYS A N 1
ATOM 569 C CA . CYS A 1 76 ? -5.627 18.345 16.209 1.00 89.00 76 CYS A CA 1
ATOM 570 C C . CYS A 1 76 ? -7.144 18.278 15.999 1.00 89.00 76 CYS A C 1
ATOM 572 O O . CYS A 1 76 ? -7.764 19.301 15.725 1.00 89.00 76 CYS A O 1
ATOM 574 N N . ILE A 1 77 ? -7.732 17.088 16.097 1.00 88.56 77 ILE A N 1
ATOM 575 C CA . ILE A 1 77 ? -9.167 16.841 15.942 1.00 88.56 77 ILE A CA 1
ATOM 576 C C . ILE A 1 77 ? -9.584 15.837 17.021 1.00 88.56 77 ILE A C 1
ATOM 578 O O . ILE A 1 77 ? -9.200 14.672 16.965 1.00 88.56 77 ILE A O 1
ATOM 582 N N . ASP A 1 78 ? -10.327 16.309 18.018 1.00 85.06 78 ASP A N 1
ATOM 583 C CA . ASP A 1 78 ? -10.851 15.561 19.169 1.00 85.06 78 ASP A CA 1
ATOM 584 C C . ASP A 1 78 ? -9.848 14.570 19.801 1.00 85.06 78 ASP A C 1
ATOM 586 O O . ASP A 1 78 ? -10.080 13.366 19.920 1.00 85.06 78 ASP A O 1
ATOM 590 N N . GLY A 1 79 ? -8.677 15.083 20.186 1.00 84.56 79 GLY A N 1
ATOM 591 C CA . GLY A 1 79 ? -7.603 14.297 20.801 1.00 84.56 79 GLY A CA 1
ATOM 592 C C . GLY A 1 79 ? -6.741 13.482 19.828 1.00 84.56 79 GLY A C 1
ATOM 593 O O . GLY A 1 79 ? -5.750 12.891 20.256 1.00 84.56 79 GLY A O 1
ATOM 594 N N . ALA A 1 80 ? -7.052 13.474 18.528 1.00 86.56 80 ALA A N 1
ATOM 595 C CA . ALA A 1 80 ? -6.251 12.826 17.492 1.00 86.56 80 ALA A CA 1
ATOM 596 C C . ALA A 1 80 ? -5.523 13.844 16.598 1.00 86.56 80 ALA A C 1
ATOM 598 O O . ALA A 1 80 ? -6.083 14.850 16.173 1.00 86.56 80 ALA A O 1
ATOM 599 N N . VAL A 1 81 ? -4.262 13.567 16.253 1.00 88.06 81 VAL A N 1
ATOM 600 C CA . VAL A 1 81 ? -3.472 14.412 15.342 1.00 88.06 81 VAL A CA 1
ATOM 601 C C . VAL A 1 81 ? -3.521 13.844 13.925 1.00 88.06 81 VAL A C 1
ATOM 603 O O . VAL A 1 81 ? -2.995 12.762 13.666 1.00 88.06 81 VAL A O 1
ATOM 606 N N . GLY A 1 82 ? -4.099 14.594 12.987 1.00 88.31 82 GLY A N 1
ATOM 607 C CA . GLY A 1 82 ? -4.085 14.274 11.558 1.00 88.31 82 GLY A CA 1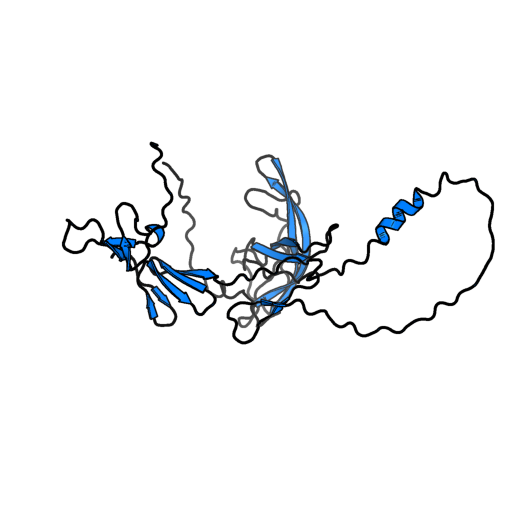
ATOM 608 C C . GLY A 1 82 ? -3.070 15.129 10.801 1.00 88.31 82 GLY A C 1
ATOM 609 O O . GLY A 1 82 ? -3.121 16.349 10.895 1.00 88.31 82 GLY A O 1
ATOM 610 N N . CYS A 1 83 ? -2.162 14.523 10.028 1.00 87.25 83 CYS A N 1
ATOM 611 C CA . CYS A 1 83 ? -1.119 15.243 9.284 1.00 87.25 83 CYS A CA 1
ATOM 612 C C . CYS A 1 83 ? -1.217 15.044 7.768 1.00 87.25 83 CYS A C 1
ATOM 614 O O . CYS A 1 83 ? -1.336 13.922 7.280 1.00 87.25 83 CYS A O 1
ATOM 616 N N . ALA A 1 84 ? -1.060 16.135 7.020 1.00 86.81 84 ALA A N 1
ATOM 617 C CA . ALA A 1 84 ? -0.922 16.151 5.570 1.00 86.81 84 ALA A CA 1
ATOM 618 C C . ALA A 1 84 ? 0.523 16.503 5.160 1.00 86.81 84 ALA A C 1
ATOM 620 O O . ALA A 1 84 ? 1.161 17.356 5.790 1.00 86.81 84 ALA A O 1
ATOM 621 N N . PRO A 1 85 ? 1.076 15.870 4.110 1.00 85.62 85 PRO A N 1
ATOM 622 C CA . PRO A 1 85 ? 2.414 16.188 3.628 1.00 85.62 85 PRO A CA 1
ATOM 623 C C . PRO A 1 85 ? 2.439 17.549 2.917 1.00 85.62 85 PRO A C 1
ATOM 625 O O . PRO A 1 85 ? 1.616 17.824 2.049 1.00 85.62 85 PRO A O 1
ATOM 628 N N . LEU A 1 86 ? 3.434 18.373 3.243 1.00 85.88 86 LEU A N 1
ATOM 629 C CA . LEU A 1 86 ? 3.742 19.636 2.558 1.00 85.88 86 LEU A CA 1
ATOM 630 C C . LEU A 1 86 ? 4.689 19.437 1.365 1.00 85.88 86 LEU A C 1
ATOM 632 O O . LEU A 1 86 ? 4.739 20.266 0.461 1.00 85.88 86 LEU A O 1
ATOM 636 N N . CYS A 1 87 ? 5.458 18.345 1.360 1.00 84.56 87 CYS A N 1
ATOM 637 C CA . CYS A 1 87 ? 6.404 18.037 0.292 1.00 84.56 87 CYS A CA 1
ATOM 638 C C . CYS A 1 87 ? 5.780 17.144 -0.785 1.00 84.56 87 CYS A C 1
ATOM 640 O O . CYS A 1 87 ? 5.163 16.119 -0.484 1.00 84.56 87 CYS A O 1
ATOM 642 N N . ASN A 1 88 ? 6.034 17.474 -2.053 1.00 72.25 88 ASN A N 1
ATOM 643 C CA . ASN A 1 88 ? 5.731 16.585 -3.166 1.00 72.25 88 ASN A CA 1
ATOM 644 C C . ASN A 1 88 ? 6.850 15.547 -3.322 1.00 72.25 88 ASN A C 1
ATOM 646 O O . ASN A 1 88 ? 7.910 15.831 -3.871 1.00 72.25 88 ASN A O 1
ATOM 650 N N . ASN A 1 89 ? 6.599 14.330 -2.847 1.00 68.94 89 ASN A N 1
ATOM 651 C CA . ASN A 1 89 ? 7.553 13.224 -2.947 1.00 68.94 89 ASN A CA 1
ATOM 652 C C . ASN A 1 89 ? 7.352 12.384 -4.222 1.00 68.94 89 ASN A C 1
ATOM 654 O O . ASN A 1 89 ? 7.857 11.265 -4.312 1.00 68.94 89 ASN A O 1
ATOM 658 N N . LYS A 1 90 ? 6.581 12.878 -5.199 1.00 67.50 90 LYS A N 1
ATOM 659 C CA . LYS A 1 90 ? 6.395 12.1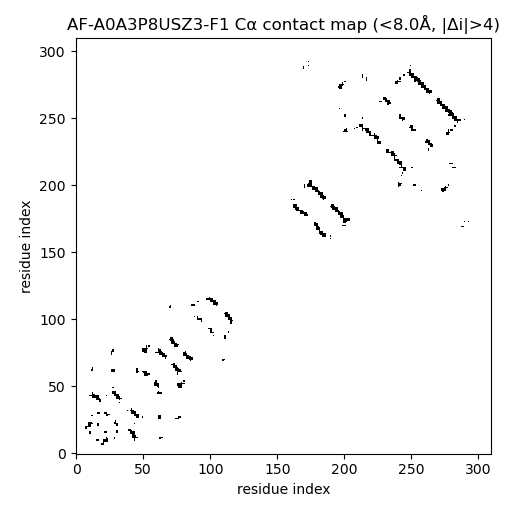94 -6.481 1.00 67.50 90 LYS A CA 1
ATOM 660 C C . LYS A 1 90 ? 7.554 12.539 -7.407 1.00 67.50 90 LYS A C 1
ATOM 662 O O . LYS A 1 90 ? 7.770 13.702 -7.737 1.00 67.50 90 LYS A O 1
ATOM 667 N N . LEU A 1 91 ? 8.274 11.513 -7.845 1.00 65.25 91 LEU A N 1
ATOM 668 C CA . LEU A 1 91 ? 9.276 11.649 -8.892 1.00 65.25 91 LEU A CA 1
ATOM 669 C C . LEU A 1 91 ? 8.564 11.971 -10.220 1.00 65.25 91 LEU A C 1
ATOM 671 O O . LEU A 1 91 ? 7.655 11.222 -10.594 1.00 65.25 91 LEU A O 1
ATOM 675 N N . PRO A 1 92 ? 8.921 13.060 -10.925 1.00 66.12 92 PRO A N 1
ATOM 676 C CA . PRO A 1 92 ? 8.336 13.338 -12.228 1.00 66.12 92 PRO A CA 1
ATOM 677 C C . PRO A 1 92 ? 8.738 12.250 -13.237 1.00 66.12 92 PRO A C 1
ATOM 679 O O . PRO A 1 92 ? 9.810 11.654 -13.106 1.00 66.12 92 PRO A O 1
ATOM 682 N N . PRO A 1 93 ? 7.897 11.979 -14.249 1.00 55.19 93 PRO A N 1
ATOM 683 C CA . PRO A 1 93 ? 8.249 11.058 -15.319 1.00 55.19 93 PRO A CA 1
ATOM 684 C C . PRO A 1 93 ? 9.472 11.563 -16.093 1.00 55.19 93 PRO A C 1
ATOM 686 O O . PRO A 1 93 ? 9.694 12.769 -16.217 1.00 55.19 93 PRO A O 1
ATOM 689 N N . ALA A 1 94 ? 10.253 10.626 -16.633 1.00 59.66 94 ALA A N 1
ATOM 690 C CA . ALA A 1 94 ? 11.396 10.950 -17.474 1.00 59.66 94 ALA A CA 1
ATOM 691 C C . ALA A 1 94 ? 10.952 11.761 -18.702 1.00 59.66 94 ALA A C 1
ATOM 693 O O . ALA A 1 94 ? 9.982 11.412 -19.378 1.00 59.66 94 ALA A O 1
ATOM 694 N N . SER A 1 95 ? 11.682 12.832 -18.994 1.00 61.78 95 SER A N 1
ATOM 695 C CA . SER A 1 95 ? 11.461 13.703 -20.149 1.00 61.78 95 SER A CA 1
ATOM 696 C C . SER A 1 95 ? 12.696 13.714 -21.052 1.00 61.78 95 SER A C 1
ATOM 698 O O . SER A 1 95 ? 13.780 13.281 -20.658 1.00 61.78 95 SER A O 1
ATOM 700 N N . SER A 1 96 ? 12.567 14.254 -22.266 1.00 67.81 96 SER A N 1
ATOM 701 C CA . SER A 1 96 ? 13.710 14.460 -23.170 1.00 67.81 96 SER A CA 1
ATOM 702 C C . SER A 1 96 ? 14.812 15.339 -22.556 1.00 67.81 96 SER A C 1
ATOM 704 O O . SER A 1 96 ? 15.981 15.177 -22.899 1.00 67.81 96 SER A O 1
ATOM 706 N N . SER A 1 97 ? 14.459 16.234 -21.627 1.00 72.88 97 SER A N 1
ATOM 707 C CA . SER A 1 97 ? 15.386 17.097 -20.885 1.00 72.88 97 SER A CA 1
ATOM 708 C C . SER A 1 97 ? 15.928 16.468 -19.595 1.00 72.88 97 SER A C 1
ATOM 710 O O . SER A 1 97 ? 16.998 16.860 -19.134 1.00 72.88 97 SER A O 1
ATOM 712 N N . CYS A 1 98 ? 15.231 15.480 -19.028 1.00 66.00 98 CYS A N 1
ATOM 713 C CA . CYS A 1 98 ? 15.634 14.761 -17.824 1.00 66.00 98 CYS A CA 1
ATOM 714 C C . CYS A 1 98 ? 15.288 13.265 -17.947 1.00 66.00 98 CYS A C 1
ATOM 716 O O . CYS A 1 98 ? 14.240 12.822 -17.470 1.00 66.00 98 CYS A O 1
ATOM 718 N N . PRO A 1 99 ? 16.155 12.468 -18.597 1.00 65.44 99 PRO A N 1
ATOM 719 C CA . PRO A 1 99 ? 15.899 11.046 -18.826 1.00 65.44 99 PRO A CA 1
ATOM 720 C C . PRO A 1 99 ? 16.028 10.188 -17.557 1.00 65.44 99 PRO A C 1
ATOM 722 O O . PRO A 1 99 ? 15.487 9.086 -17.513 1.00 65.44 99 PRO A O 1
ATOM 725 N N . TYR A 1 100 ? 16.720 10.686 -16.524 1.00 62.09 100 TYR A N 1
ATOM 726 C CA . TYR A 1 100 ? 16.965 9.977 -15.263 1.00 62.09 100 TYR A CA 1
ATOM 727 C C . TYR A 1 100 ? 16.703 10.892 -14.056 1.00 62.09 100 TYR A C 1
ATOM 729 O O . TYR A 1 100 ? 17.651 11.310 -13.392 1.00 62.09 100 TYR A O 1
ATOM 737 N N . PRO A 1 101 ? 15.439 11.253 -13.779 1.00 71.38 101 PRO A N 1
ATOM 738 C CA . PRO A 1 101 ? 15.119 12.075 -12.623 1.00 71.38 101 PRO A CA 1
ATOM 739 C C . PRO A 1 101 ? 15.423 11.293 -11.342 1.00 71.38 101 PRO A C 1
ATOM 741 O O . PRO A 1 101 ? 15.018 10.140 -11.193 1.00 71.38 101 PRO A O 1
ATOM 744 N N . GLN A 1 102 ? 16.109 11.928 -10.398 1.00 74.12 102 GLN A N 1
ATOM 745 C CA . GLN A 1 102 ? 16.341 11.386 -9.062 1.00 74.12 102 GLN A CA 1
ATOM 746 C C . GLN A 1 102 ? 15.892 12.389 -8.009 1.00 74.12 102 GLN A C 1
ATOM 748 O O . GLN A 1 102 ? 16.146 13.584 -8.128 1.00 74.12 102 GLN A O 1
ATOM 753 N N . LEU A 1 103 ? 15.229 11.909 -6.957 1.00 76.31 103 LEU A N 1
ATOM 754 C CA . LEU A 1 103 ? 14.958 12.736 -5.787 1.00 76.31 103 LEU A CA 1
ATOM 755 C C . LEU A 1 103 ? 16.204 12.752 -4.910 1.00 76.31 103 LEU A C 1
ATOM 757 O O . LEU A 1 103 ? 16.550 11.749 -4.290 1.00 76.31 103 LEU A O 1
ATOM 761 N N . VAL A 1 104 ? 16.858 13.904 -4.847 1.00 79.00 104 VAL A N 1
ATOM 762 C CA . VAL A 1 104 ? 18.034 14.117 -4.007 1.00 79.00 104 VAL A CA 1
ATOM 763 C C . VAL A 1 104 ? 17.721 15.128 -2.914 1.00 79.00 104 VAL A C 1
ATOM 765 O O . VAL A 1 104 ? 16.882 16.024 -3.060 1.00 79.00 104 VAL A O 1
ATOM 768 N N . ARG A 1 105 ? 18.406 14.989 -1.782 1.00 76.75 105 ARG A N 1
ATOM 769 C CA . ARG A 1 105 ? 18.343 15.962 -0.696 1.00 76.75 105 ARG A CA 1
ATOM 770 C C . ARG A 1 105 ? 19.425 17.010 -0.932 1.00 76.75 105 ARG A C 1
ATOM 772 O O . ARG A 1 105 ? 20.606 16.710 -0.793 1.00 76.75 105 ARG A O 1
ATOM 779 N N . LYS A 1 106 ? 19.020 18.232 -1.273 1.00 79.88 106 LYS A N 1
ATOM 780 C CA . LYS A 1 106 ? 19.946 19.363 -1.388 1.00 79.88 106 LYS A CA 1
ATOM 781 C C . LYS A 1 106 ? 20.136 20.021 -0.012 1.00 79.88 106 LYS A C 1
ATOM 783 O O . LYS A 1 106 ? 19.140 20.202 0.697 1.00 79.88 106 LYS A O 1
ATOM 788 N N . PRO A 1 107 ? 21.373 20.364 0.392 1.00 85.31 107 PRO A N 1
ATOM 789 C CA . PRO A 1 107 ? 21.615 21.113 1.623 1.00 85.31 107 PRO A CA 1
ATOM 790 C C . PRO A 1 107 ? 20.778 22.401 1.663 1.00 85.31 107 PRO A C 1
ATOM 792 O O . PRO A 1 107 ? 20.643 23.083 0.651 1.00 85.31 107 PRO A O 1
ATOM 795 N N . GLY A 1 108 ? 20.177 22.711 2.815 1.00 84.06 108 GLY A N 1
ATOM 796 C CA . GLY A 1 108 ? 19.332 23.900 2.996 1.00 84.06 108 GLY A CA 1
ATOM 797 C C . GLY A 1 108 ? 17.886 23.785 2.487 1.00 84.06 108 GLY A C 1
ATOM 798 O O . GLY A 1 108 ? 17.089 24.678 2.756 1.00 84.06 108 GLY A O 1
ATOM 799 N N . GLN A 1 109 ? 17.499 22.697 1.809 1.00 83.94 109 GLN A N 1
ATOM 800 C CA . GLN A 1 109 ? 16.112 22.479 1.377 1.00 83.94 109 GLN A CA 1
ATOM 801 C C . GLN A 1 109 ? 15.371 21.482 2.277 1.00 83.94 109 GLN A C 1
ATOM 803 O O . GLN A 1 109 ? 15.894 20.429 2.647 1.00 83.94 109 GLN A O 1
ATOM 808 N N . CYS A 1 110 ? 14.116 21.804 2.607 1.00 84.81 110 CYS A N 1
ATOM 809 C CA . CYS A 1 110 ? 13.259 20.918 3.393 1.00 84.81 110 CYS A CA 1
ATOM 810 C C . CYS A 1 110 ? 12.817 19.668 2.609 1.00 84.81 110 CYS A C 1
ATOM 812 O O . CYS A 1 110 ? 12.883 18.540 3.115 1.00 84.81 110 CYS A O 1
ATOM 814 N N . CYS A 1 111 ? 12.329 19.887 1.387 1.00 83.88 111 CYS A N 1
ATOM 815 C CA . CYS A 1 111 ? 11.785 18.850 0.522 1.00 83.88 111 CYS A CA 1
ATOM 816 C C . CYS A 1 111 ? 12.865 18.279 -0.401 1.00 83.88 111 CYS A C 1
ATOM 818 O O . CYS A 1 111 ? 13.906 18.897 -0.626 1.00 83.88 111 CYS A O 1
ATOM 820 N N . PHE A 1 112 ? 12.610 17.087 -0.938 1.00 79.19 112 PHE A N 1
ATOM 821 C CA . PHE A 1 112 ? 13.464 16.525 -1.976 1.00 79.19 112 PHE A CA 1
ATOM 822 C C . PHE A 1 112 ? 13.349 17.354 -3.252 1.00 79.19 112 PHE A C 1
ATOM 824 O O . PHE A 1 112 ? 12.259 17.781 -3.629 1.00 79.19 112 PHE A O 1
ATOM 831 N N . SER A 1 113 ? 14.482 17.543 -3.916 1.00 79.62 113 SER A N 1
ATOM 832 C CA . SER A 1 113 ? 14.548 18.186 -5.220 1.00 79.62 113 SER A CA 1
ATOM 833 C C . SER A 1 113 ? 14.856 17.153 -6.282 1.00 79.62 113 SER A C 1
ATOM 835 O O . SER A 1 113 ? 15.578 16.188 -6.035 1.00 79.62 113 SER A O 1
ATOM 837 N N . VAL A 1 114 ? 14.333 17.384 -7.479 1.00 79.12 114 VAL A N 1
ATOM 838 C CA . VAL A 1 114 ? 14.690 16.581 -8.642 1.00 79.12 114 VAL A CA 1
ATOM 839 C C . VAL A 1 114 ? 16.078 17.014 -9.095 1.00 79.12 114 VAL A C 1
ATOM 841 O O . VAL A 1 114 ? 16.320 18.197 -9.346 1.00 79.12 114 VAL A O 1
ATOM 844 N N . ASP A 1 115 ? 16.993 16.059 -9.162 1.00 79.31 115 ASP A N 1
ATOM 845 C CA . ASP A 1 115 ? 18.268 16.211 -9.837 1.00 79.31 115 ASP A CA 1
ATOM 846 C C . ASP A 1 115 ? 18.294 15.332 -11.084 1.00 79.31 115 ASP A C 1
ATOM 848 O O . ASP A 1 115 ? 17.794 14.206 -11.109 1.00 79.31 115 ASP A O 1
ATOM 852 N N . CYS A 1 116 ? 18.838 15.921 -12.135 1.00 68.06 116 CYS A N 1
ATOM 853 C CA . CYS A 1 116 ? 18.916 15.386 -13.480 1.00 68.06 116 CYS A CA 1
ATOM 854 C C . CYS A 1 116 ? 20.383 15.438 -13.902 1.00 68.06 116 CYS A C 1
ATOM 856 O O . CYS A 1 116 ? 20.738 16.030 -14.924 1.00 68.06 116 CYS A O 1
ATOM 858 N N . SER A 1 117 ? 21.268 14.891 -13.070 1.00 67.50 117 SER A N 1
ATOM 859 C CA . SER A 1 117 ? 22.693 14.850 -13.364 1.00 67.50 117 SER A CA 1
ATOM 860 C C . SER A 1 117 ? 22.902 13.942 -14.581 1.00 67.50 117 SER A C 1
ATOM 862 O O . SER A 1 117 ? 22.512 12.773 -14.594 1.00 67.50 117 SER A O 1
ATOM 864 N N . LYS A 1 118 ? 23.504 14.486 -15.646 1.00 54.31 118 LYS A N 1
ATOM 865 C CA . LYS A 1 118 ? 23.943 13.706 -16.808 1.00 54.31 118 LYS A CA 1
ATOM 866 C C . LYS A 1 118 ? 25.000 12.716 -16.324 1.00 54.31 118 LYS A C 1
ATOM 868 O O . LYS A 1 118 ? 26.141 13.108 -16.110 1.00 54.31 118 LYS A O 1
ATOM 873 N N . GLY A 1 119 ? 24.622 11.455 -16.127 1.00 47.19 119 GLY A N 1
ATOM 874 C CA . GLY A 1 119 ? 25.569 10.397 -15.794 1.00 47.19 119 GLY A CA 1
ATOM 875 C C . GLY A 1 119 ? 26.678 10.341 -16.844 1.00 47.19 119 GLY A C 1
ATOM 876 O O . GLY A 1 119 ? 26.435 10.016 -18.007 1.00 47.19 119 GLY A O 1
ATOM 877 N N . SER A 1 120 ? 27.890 10.700 -16.438 1.00 37.38 120 SER A N 1
ATOM 878 C CA . SER A 1 120 ? 29.132 10.455 -17.155 1.00 37.38 120 SER A CA 1
ATOM 879 C C . SER A 1 120 ? 29.327 8.944 -17.269 1.00 37.38 120 SER A C 1
ATOM 881 O O . SER A 1 120 ? 29.577 8.251 -16.287 1.00 37.38 120 SER A O 1
ATOM 883 N N . TRP A 1 121 ? 29.184 8.420 -18.483 1.00 38.06 121 TRP A N 1
ATOM 884 C CA . TRP A 1 121 ? 29.518 7.033 -18.790 1.00 38.06 121 TRP A CA 1
ATOM 885 C C . TRP A 1 121 ? 31.046 6.853 -18.747 1.00 38.06 121 TRP A C 1
ATOM 887 O O . TRP A 1 121 ? 31.757 7.697 -19.306 1.00 38.06 121 TRP A O 1
ATOM 897 N N . PRO A 1 122 ? 31.583 5.754 -18.186 1.00 34.12 122 PRO A N 1
ATOM 898 C CA . PRO A 1 122 ? 32.945 5.337 -18.488 1.00 34.12 122 PRO A CA 1
ATOM 899 C C . PRO A 1 122 ? 33.021 5.001 -19.984 1.00 34.12 122 PRO A C 1
ATOM 901 O O . PRO A 1 122 ? 32.220 4.220 -20.499 1.00 34.12 122 PRO A O 1
ATOM 904 N N . ARG A 1 123 ? 33.966 5.621 -20.698 1.00 37.97 123 ARG A N 1
ATOM 905 C CA . ARG A 1 123 ? 34.266 5.322 -22.106 1.00 37.97 123 ARG A CA 1
ATOM 906 C C . ARG A 1 123 ? 34.577 3.828 -22.260 1.00 37.97 123 ARG A C 1
ATOM 908 O O . ARG A 1 123 ? 35.568 3.358 -21.712 1.00 37.97 123 ARG A O 1
ATOM 915 N N . LEU A 1 124 ? 33.768 3.109 -23.037 1.00 34.31 124 LEU A N 1
ATOM 916 C CA . LEU A 1 124 ? 34.121 1.777 -23.539 1.00 34.31 124 LEU A CA 1
ATOM 917 C C . LEU A 1 124 ? 35.052 1.898 -24.767 1.00 34.31 124 LEU A C 1
ATOM 919 O O . LEU A 1 124 ? 34.987 2.909 -25.476 1.00 34.31 124 LEU A O 1
ATOM 923 N N . PRO A 1 125 ? 35.933 0.909 -25.024 1.00 37.75 125 PRO A N 1
ATOM 924 C CA . PRO A 1 125 ? 37.013 1.025 -26.000 1.00 37.75 125 PRO A CA 1
ATOM 925 C C . PRO A 1 125 ? 36.481 1.012 -27.435 1.00 37.75 125 PRO A C 1
ATOM 927 O O . PRO A 1 125 ? 35.589 0.237 -27.779 1.00 37.75 125 PRO A O 1
ATOM 930 N N . LYS A 1 126 ? 37.071 1.854 -28.290 1.00 36.66 126 LYS A N 1
ATOM 931 C CA . LYS A 1 126 ? 36.855 1.843 -29.741 1.00 36.66 126 LYS A CA 1
ATOM 932 C C . LYS A 1 126 ? 37.308 0.493 -30.306 1.00 36.66 126 LYS A C 1
ATOM 934 O O . LYS A 1 126 ? 38.507 0.249 -30.377 1.00 36.66 126 LYS A O 1
ATOM 939 N N . HIS A 1 127 ? 36.374 -0.349 -30.744 1.00 34.72 127 HIS A N 1
ATOM 940 C CA . HIS A 1 127 ? 36.699 -1.480 -31.610 1.00 34.72 127 HIS A CA 1
ATOM 941 C C . HIS A 1 127 ? 36.645 -1.036 -33.074 1.00 34.72 127 HIS A C 1
ATOM 943 O O . HIS A 1 127 ? 35.652 -0.479 -33.541 1.00 34.72 127 HIS A O 1
ATOM 949 N N . GLN A 1 128 ? 37.773 -1.248 -33.748 1.00 33.34 128 GLN A N 1
ATOM 950 C CA . GLN A 1 128 ? 38.036 -0.965 -35.152 1.00 33.34 128 GLN A CA 1
ATOM 951 C C . GLN A 1 128 ? 37.045 -1.695 -36.061 1.00 33.34 128 GLN A C 1
ATOM 953 O O . GLN A 1 128 ? 36.820 -2.897 -35.934 1.00 33.34 128 GLN A O 1
ATOM 958 N N . VAL A 1 129 ? 36.488 -0.945 -37.007 1.00 34.56 129 VAL A N 1
ATOM 959 C CA . VAL A 1 129 ? 35.721 -1.467 -38.136 1.00 34.56 129 VAL A CA 1
ATOM 960 C C . VAL A 1 129 ? 36.727 -1.866 -39.212 1.00 34.56 129 VAL A C 1
ATOM 962 O O . VAL A 1 129 ? 37.439 -1.008 -39.731 1.00 34.56 129 VAL A O 1
ATOM 965 N N . CYS A 1 130 ? 36.804 -3.156 -39.537 1.00 30.77 130 CYS A N 1
ATOM 966 C CA . CYS A 1 130 ? 37.534 -3.630 -40.707 1.00 30.77 130 CYS A CA 1
ATOM 967 C C . CYS A 1 130 ? 36.568 -3.617 -41.900 1.00 30.77 130 CYS A C 1
ATOM 969 O O . CYS A 1 130 ? 35.594 -4.368 -41.931 1.00 30.77 130 CYS A O 1
ATOM 971 N N . PHE A 1 131 ? 36.809 -2.710 -42.845 1.00 32.06 131 PHE A N 1
ATOM 972 C CA . PHE A 1 131 ? 36.153 -2.689 -44.147 1.00 32.06 131 PHE A CA 1
ATOM 973 C C . PHE A 1 131 ? 36.725 -3.820 -45.007 1.00 32.06 131 PHE A C 1
ATOM 975 O O . PHE A 1 131 ? 37.932 -3.854 -45.232 1.00 32.06 131 PHE A O 1
ATOM 982 N N . LEU A 1 132 ? 35.870 -4.682 -45.563 1.00 32.00 132 LEU A N 1
ATOM 983 C CA . LEU A 1 132 ? 36.196 -5.370 -46.810 1.00 32.00 132 LEU A CA 1
ATOM 984 C C . LEU A 1 132 ? 35.176 -5.007 -47.890 1.00 32.00 132 LEU A C 1
ATOM 986 O O . LEU A 1 132 ? 33.976 -5.239 -47.767 1.00 32.00 132 LEU A O 1
ATOM 990 N N . SER A 1 133 ? 35.726 -4.394 -48.934 1.00 34.72 133 SER A N 1
ATOM 991 C CA . SER A 1 133 ? 35.125 -4.057 -50.220 1.00 34.72 133 SER A CA 1
ATOM 992 C C . SER A 1 133 ? 34.679 -5.299 -50.982 1.00 34.72 133 SER A C 1
ATOM 994 O O . SER A 1 133 ? 35.509 -6.173 -51.209 1.00 34.72 133 SER A O 1
ATOM 996 N N . ILE A 1 134 ? 33.458 -5.290 -51.527 1.00 34.62 134 ILE A N 1
ATOM 997 C CA . ILE A 1 134 ? 33.153 -5.921 -52.822 1.00 34.62 134 ILE A CA 1
ATOM 998 C C . ILE A 1 134 ? 32.229 -4.976 -53.607 1.00 34.62 134 ILE A C 1
ATOM 1000 O O . ILE A 1 134 ? 31.243 -4.461 -53.079 1.00 34.62 134 ILE A O 1
ATOM 1004 N N . ARG A 1 135 ? 32.616 -4.688 -54.856 1.00 37.47 135 ARG A N 1
ATOM 1005 C CA . ARG A 1 135 ? 32.008 -3.709 -55.769 1.00 37.47 135 ARG A CA 1
ATOM 1006 C C . ARG A 1 135 ? 30.868 -4.291 -56.625 1.00 37.47 135 ARG A C 1
ATOM 1008 O O . ARG A 1 135 ? 30.940 -5.432 -57.055 1.00 37.47 135 ARG A O 1
ATOM 1015 N N . LEU A 1 136 ? 29.943 -3.376 -56.947 1.00 31.75 136 LEU A N 1
ATOM 1016 C CA . LEU A 1 136 ? 29.107 -3.197 -58.154 1.00 31.75 136 LEU A CA 1
ATOM 1017 C C . LEU A 1 136 ? 28.057 -4.255 -58.578 1.00 31.75 136 LEU A C 1
ATOM 1019 O O . LEU A 1 136 ? 28.329 -5.190 -59.312 1.00 31.75 136 LEU A O 1
ATOM 1023 N N . SER A 1 137 ? 26.812 -3.949 -58.189 1.00 33.78 137 SER A N 1
ATOM 1024 C CA . SER A 1 137 ? 25.686 -3.501 -59.039 1.00 33.78 137 SER A CA 1
ATOM 1025 C C . SER A 1 137 ? 25.100 -4.354 -60.183 1.00 33.78 137 SER A C 1
ATOM 1027 O O . SER A 1 137 ? 25.778 -4.709 -61.137 1.00 33.78 137 SER A O 1
ATOM 1029 N N . VAL A 1 138 ? 23.756 -4.355 -60.157 1.00 37.34 138 VAL A N 1
ATOM 1030 C CA . VAL A 1 138 ? 22.760 -4.571 -61.227 1.00 37.34 138 VAL A CA 1
ATOM 1031 C C . VAL A 1 138 ? 22.315 -6.020 -61.441 1.00 37.34 138 VAL A C 1
ATOM 1033 O O . VAL A 1 138 ? 22.905 -6.764 -62.203 1.00 37.34 138 VAL A O 1
ATOM 1036 N N . HIS A 1 139 ? 21.180 -6.376 -60.835 1.00 31.66 139 HIS A N 1
ATOM 1037 C CA . HIS A 1 139 ? 19.956 -6.604 -61.609 1.00 31.66 139 HIS A CA 1
ATOM 1038 C C . HIS A 1 139 ? 18.724 -6.539 -60.693 1.00 31.66 139 HIS A C 1
ATOM 1040 O O . HIS A 1 139 ? 18.617 -7.240 -59.689 1.00 31.66 139 HIS A O 1
ATOM 1046 N N . LEU A 1 140 ? 17.815 -5.622 -61.038 1.00 37.72 140 LEU A N 1
ATOM 1047 C CA . LEU A 1 140 ? 16.443 -5.565 -60.543 1.00 37.72 140 LEU A CA 1
ATOM 1048 C C . LEU A 1 140 ? 15.714 -6.891 -60.823 1.00 37.72 140 LEU A C 1
ATOM 1050 O O . LEU A 1 140 ? 16.042 -7.574 -61.789 1.00 37.72 140 LEU A O 1
ATOM 1054 N N . LEU A 1 141 ? 14.631 -7.105 -60.060 1.00 36.59 141 LEU A N 1
ATOM 1055 C CA . LEU A 1 141 ? 13.557 -8.104 -60.212 1.00 36.59 141 LEU A CA 1
ATOM 1056 C C . LEU A 1 141 ? 13.691 -9.337 -59.304 1.00 36.59 141 LEU A C 1
ATOM 1058 O O . LEU A 1 141 ? 14.131 -10.394 -59.734 1.00 36.59 141 LEU A O 1
ATOM 1062 N N . HIS A 1 142 ? 13.267 -9.181 -58.042 1.00 37.50 142 HIS A N 1
ATOM 1063 C CA . HIS A 1 142 ? 12.329 -10.079 -57.330 1.00 37.50 142 HIS A CA 1
ATOM 1064 C C . HIS A 1 142 ? 11.971 -9.486 -55.943 1.00 37.50 142 HIS A C 1
ATOM 1066 O O . HIS A 1 142 ? 12.088 -10.111 -54.890 1.00 37.50 142 HIS A O 1
ATOM 1072 N N . MET A 1 143 ? 11.528 -8.223 -55.926 1.00 39.97 143 MET A N 1
ATOM 1073 C CA . MET A 1 143 ? 10.982 -7.559 -54.733 1.00 39.97 143 MET A CA 1
ATOM 1074 C C . MET A 1 143 ? 9.519 -7.977 -54.537 1.00 39.97 143 MET A C 1
ATOM 1076 O O . MET A 1 143 ? 8.613 -7.245 -54.922 1.00 39.97 143 MET A O 1
ATOM 1080 N N . GLY A 1 144 ? 9.279 -9.169 -53.980 1.00 42.34 144 GLY A N 1
ATOM 1081 C CA . GLY A 1 144 ? 7.908 -9.671 -53.807 1.00 42.34 144 GLY A CA 1
ATOM 1082 C C . GLY A 1 144 ? 7.619 -10.520 -52.570 1.00 42.34 144 GLY A C 1
ATOM 1083 O O . GLY A 1 144 ? 6.502 -10.462 -52.067 1.00 42.34 144 GLY A O 1
ATOM 1084 N N . GLN A 1 145 ? 8.580 -11.276 -52.025 1.00 45.28 145 GLN A N 1
ATOM 1085 C CA . GLN A 1 145 ? 8.240 -12.309 -51.023 1.00 45.28 145 GLN A CA 1
ATOM 1086 C C . GLN A 1 145 ? 9.221 -12.483 -49.853 1.00 45.28 145 GLN A C 1
ATOM 1088 O O . GLN A 1 145 ? 9.096 -13.433 -49.092 1.00 45.28 145 GLN A O 1
ATOM 1093 N N . MET A 1 146 ? 10.112 -11.515 -49.612 1.00 38.00 146 MET A N 1
ATOM 1094 C CA . MET A 1 146 ? 10.992 -11.501 -48.426 1.00 38.00 146 MET A CA 1
ATOM 1095 C C . MET A 1 146 ? 10.775 -10.294 -47.497 1.00 38.00 146 MET A C 1
ATOM 1097 O O . MET A 1 146 ? 11.608 -9.996 -46.648 1.00 38.00 146 MET A O 1
ATOM 1101 N N . LEU A 1 147 ? 9.626 -9.607 -47.597 1.00 40.09 147 LEU A N 1
ATOM 1102 C CA . LEU A 1 147 ? 9.261 -8.514 -46.678 1.00 40.09 147 LEU A CA 1
ATOM 1103 C C . LEU A 1 147 ? 8.320 -8.929 -45.531 1.00 40.09 147 LEU A C 1
ATOM 1105 O O . LEU A 1 147 ? 8.003 -8.105 -44.673 1.00 40.09 147 LEU A O 1
ATOM 1109 N N . LYS A 1 148 ? 7.882 -10.195 -45.476 1.00 41.34 148 LYS A N 1
ATOM 1110 C CA . LYS A 1 148 ? 7.140 -10.728 -44.315 1.00 41.34 148 LYS A CA 1
ATOM 1111 C C . LYS A 1 148 ? 8.067 -11.256 -43.215 1.00 41.34 148 LYS A C 1
ATOM 1113 O O . LYS A 1 148 ? 7.757 -11.073 -42.046 1.00 41.34 148 LYS A O 1
ATOM 1118 N N . ILE A 1 149 ? 9.241 -11.783 -43.567 1.00 42.03 149 ILE A N 1
ATOM 1119 C CA . ILE A 1 149 ? 10.172 -12.391 -42.597 1.00 42.03 149 ILE A CA 1
ATOM 1120 C C . ILE A 1 149 ? 11.031 -11.333 -41.870 1.00 42.03 149 ILE A C 1
ATOM 1122 O O . ILE A 1 149 ? 11.436 -11.527 -40.727 1.00 42.03 149 ILE A O 1
ATOM 1126 N N . LEU A 1 150 ? 11.227 -10.145 -42.455 1.00 39.72 150 LEU A N 1
ATOM 1127 C CA . LEU A 1 150 ? 11.885 -9.022 -41.766 1.00 39.72 150 LEU A CA 1
ATOM 1128 C C . LEU A 1 150 ? 10.950 -8.243 -40.824 1.00 39.72 150 LEU A C 1
ATOM 1130 O O . LEU A 1 150 ? 11.435 -7.595 -39.900 1.00 39.72 150 LEU A O 1
ATOM 1134 N N . LYS A 1 151 ? 9.620 -8.333 -40.979 1.00 40.78 151 LYS A N 1
ATOM 1135 C CA . LYS A 1 151 ? 8.679 -7.719 -40.022 1.00 40.78 151 LYS A CA 1
ATOM 1136 C C . LYS A 1 151 ? 8.652 -8.440 -38.673 1.00 40.78 151 LYS A C 1
ATOM 1138 O O . LYS A 1 151 ? 8.419 -7.785 -37.660 1.00 40.78 151 LYS A O 1
ATOM 1143 N N . GLU A 1 152 ? 8.961 -9.735 -38.637 1.00 40.66 152 GLU A N 1
ATOM 1144 C CA . GLU A 1 152 ? 9.047 -10.486 -37.378 1.00 40.66 152 GLU A CA 1
ATOM 1145 C C . GLU A 1 152 ? 10.365 -10.247 -36.625 1.00 40.66 152 GLU A C 1
ATOM 1147 O O . GLU A 1 152 ? 10.375 -10.288 -35.398 1.00 40.66 152 GLU A O 1
ATOM 1152 N N . ASN A 1 153 ? 11.448 -9.867 -37.318 1.00 41.25 153 ASN A N 1
ATOM 1153 C CA . ASN A 1 153 ? 12.751 -9.597 -36.692 1.00 41.25 153 ASN A CA 1
ATOM 1154 C C . ASN A 1 153 ? 13.051 -8.109 -36.401 1.00 41.25 153 ASN A C 1
ATOM 1156 O O . ASN A 1 153 ? 14.000 -7.803 -35.680 1.00 41.25 153 ASN A O 1
ATOM 1160 N N . ILE A 1 154 ? 12.232 -7.163 -36.880 1.00 44.00 154 ILE A N 1
ATOM 1161 C CA . ILE A 1 154 ? 12.374 -5.725 -36.559 1.00 44.00 154 ILE A CA 1
ATOM 1162 C C . ILE A 1 154 ? 11.717 -5.357 -35.208 1.00 44.00 154 ILE A C 1
ATOM 1164 O O . ILE A 1 154 ? 12.025 -4.308 -34.641 1.00 44.00 154 ILE A O 1
ATOM 1168 N N . SER A 1 155 ? 10.891 -6.232 -34.614 1.00 39.94 155 SER A N 1
ATOM 1169 C CA . SER A 1 155 ? 10.385 -6.035 -33.240 1.00 39.94 155 SER A CA 1
ATOM 1170 C C . SER A 1 155 ? 11.444 -6.331 -32.163 1.00 39.94 155 SER A C 1
ATOM 1172 O O . SER A 1 155 ? 11.368 -5.797 -31.056 1.00 39.94 155 SER A O 1
ATOM 1174 N N . TYR A 1 156 ? 12.479 -7.107 -32.508 1.00 42.31 156 TYR A N 1
ATOM 1175 C CA . TYR A 1 156 ? 13.580 -7.488 -31.618 1.00 42.31 156 TYR A CA 1
ATOM 1176 C C . TYR A 1 156 ? 14.664 -6.397 -31.486 1.00 42.31 156 TYR A C 1
ATOM 1178 O O . TYR A 1 156 ? 15.420 -6.375 -30.516 1.00 42.31 156 TYR A O 1
ATOM 1186 N N . ILE A 1 157 ? 14.707 -5.427 -32.412 1.00 42.25 157 ILE A N 1
ATOM 1187 C CA . ILE A 1 157 ? 15.657 -4.294 -32.408 1.00 42.25 157 ILE A CA 1
ATOM 1188 C C . ILE A 1 157 ? 14.945 -2.985 -31.995 1.00 42.25 157 ILE A C 1
ATOM 1190 O O . ILE A 1 157 ? 15.355 -1.874 -32.323 1.00 42.25 157 ILE A O 1
ATOM 1194 N N . LYS A 1 158 ? 13.880 -3.069 -31.187 1.00 46.69 158 LYS A N 1
ATOM 1195 C CA . LYS A 1 158 ? 13.398 -1.919 -30.407 1.00 46.69 158 LYS A CA 1
ATOM 1196 C C . LYS A 1 158 ? 14.299 -1.781 -29.175 1.00 46.69 158 LYS A C 1
ATOM 1198 O O . LYS A 1 158 ? 14.046 -2.356 -28.125 1.00 46.69 158 LYS A O 1
ATOM 1203 N N . ARG A 1 159 ? 15.429 -1.098 -29.390 1.00 49.44 159 ARG A N 1
ATOM 1204 C CA . ARG A 1 159 ? 16.386 -0.542 -28.413 1.00 49.44 159 ARG A CA 1
ATOM 1205 C C . ARG A 1 159 ? 16.085 -0.903 -26.953 1.00 49.44 159 ARG A C 1
ATOM 1207 O O . ARG A 1 159 ? 15.185 -0.324 -26.356 1.00 49.44 159 ARG A O 1
ATOM 1214 N N . LYS A 1 160 ? 16.884 -1.835 -26.417 1.00 63.34 160 LYS A N 1
ATOM 1215 C CA . LYS A 1 160 ? 16.926 -2.311 -25.024 1.00 63.34 160 LYS A CA 1
ATOM 1216 C C . LYS A 1 160 ? 16.476 -1.243 -24.028 1.00 63.34 160 LYS A C 1
ATOM 1218 O O . LYS A 1 160 ? 17.267 -0.425 -23.571 1.00 63.34 160 LYS A O 1
ATOM 1223 N N . CYS A 1 161 ? 15.200 -1.289 -23.694 1.00 71.62 161 CYS A N 1
ATOM 1224 C CA . CYS A 1 161 ? 14.651 -0.614 -22.543 1.00 71.62 161 CYS A CA 1
ATOM 1225 C C . CYS A 1 161 ? 15.324 -1.200 -21.296 1.00 71.62 161 CYS A C 1
ATOM 1227 O O . CYS A 1 161 ? 15.207 -2.409 -21.068 1.00 71.62 161 CYS A O 1
ATOM 1229 N N . PRO A 1 162 ? 16.105 -0.407 -20.540 1.00 78.38 162 PRO A N 1
ATOM 1230 C CA . PRO A 1 162 ? 16.752 -0.905 -19.339 1.00 78.38 162 PRO A CA 1
ATOM 1231 C C . PRO A 1 162 ? 15.660 -1.238 -18.322 1.00 78.38 162 PRO A C 1
ATOM 1233 O O . PRO A 1 162 ? 15.009 -0.345 -17.782 1.00 78.38 162 PRO A O 1
ATOM 1236 N N . VAL A 1 163 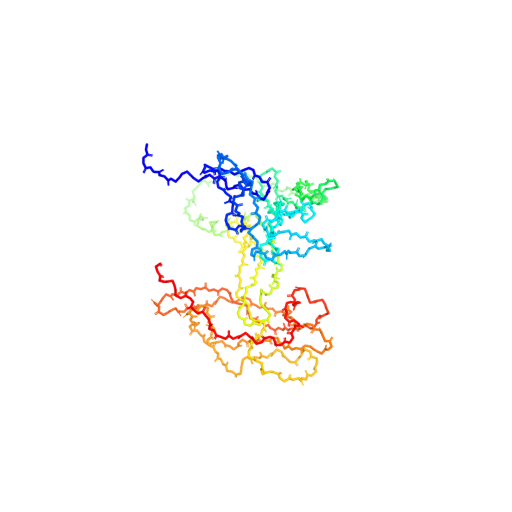? 15.421 -2.533 -18.110 1.00 79.56 163 VAL A N 1
ATOM 1237 C CA . VAL A 1 163 ? 14.359 -3.007 -17.222 1.00 79.56 163 VAL A CA 1
ATOM 1238 C C . VAL A 1 163 ? 14.724 -2.653 -15.783 1.00 79.56 163 VAL A C 1
ATOM 1240 O O . VAL A 1 163 ? 15.711 -3.136 -15.237 1.00 79.56 163 VAL A O 1
ATOM 1243 N N . GLN A 1 164 ? 13.908 -1.802 -15.180 1.00 81.44 164 GLN A N 1
ATOM 1244 C CA . GLN A 1 164 ? 13.950 -1.411 -13.785 1.00 81.44 164 GLN A CA 1
ATOM 1245 C C . GLN A 1 164 ? 12.754 -2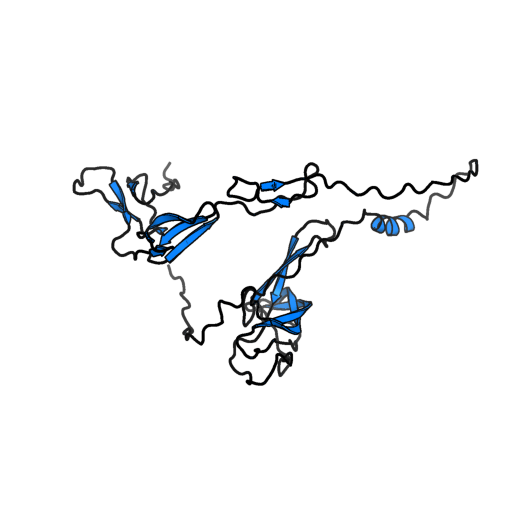.055 -13.090 1.00 81.44 164 GLN A C 1
ATOM 1247 O O . GLN A 1 164 ? 11.596 -1.840 -13.457 1.00 81.44 164 GLN A O 1
ATOM 1252 N N . VAL A 1 165 ? 13.044 -2.894 -12.103 1.00 84.62 165 VAL A N 1
ATOM 1253 C CA . VAL A 1 165 ? 12.051 -3.579 -11.277 1.00 84.62 165 VAL A CA 1
ATOM 1254 C C . VAL A 1 165 ? 12.493 -3.375 -9.842 1.00 84.62 165 VAL A C 1
ATOM 1256 O O . VAL A 1 165 ? 13.591 -3.788 -9.478 1.00 84.62 165 VAL A O 1
ATOM 1259 N N . THR A 1 166 ? 11.666 -2.714 -9.038 1.00 86.19 166 THR A N 1
ATOM 1260 C CA . THR A 1 166 ? 11.917 -2.644 -7.599 1.00 86.19 166 THR A CA 1
ATOM 1261 C C . THR A 1 166 ? 11.542 -3.966 -6.942 1.00 86.19 166 THR A C 1
ATOM 1263 O O . THR A 1 166 ? 10.683 -4.705 -7.438 1.00 86.19 166 THR A O 1
ATOM 1266 N N . GLU A 1 167 ? 12.116 -4.221 -5.771 1.00 85.50 167 GLU A N 1
ATOM 1267 C CA . GLU A 1 167 ? 11.591 -5.249 -4.881 1.00 85.50 167 GLU A CA 1
ATOM 1268 C C . GLU A 1 167 ? 10.139 -4.941 -4.487 1.00 85.50 167 GLU A C 1
ATOM 1270 O O . GLU A 1 167 ? 9.654 -3.805 -4.586 1.00 85.50 167 GLU A O 1
ATOM 1275 N N . TRP A 1 168 ? 9.422 -5.985 -4.078 1.00 85.56 168 TRP A N 1
ATOM 1276 C CA . TRP A 1 168 ? 8.065 -5.840 -3.565 1.00 85.56 168 TRP A CA 1
ATOM 1277 C C . TRP A 1 168 ? 8.076 -5.160 -2.199 1.00 85.56 168 TRP A C 1
ATOM 1279 O O . TRP A 1 168 ? 8.869 -5.519 -1.332 1.00 85.56 168 TRP A O 1
ATOM 1289 N N . SER A 1 169 ? 7.136 -4.241 -1.983 1.00 85.12 169 SER A N 1
ATOM 1290 C CA . SER A 1 169 ? 6.880 -3.675 -0.662 1.00 85.12 169 SER A CA 1
ATOM 1291 C C . SER A 1 169 ? 6.466 -4.767 0.334 1.00 85.12 169 SER A C 1
ATOM 1293 O O . SER A 1 169 ? 5.884 -5.786 -0.074 1.00 85.12 169 SER A O 1
ATOM 1295 N N . PRO A 1 170 ? 6.653 -4.533 1.646 1.00 84.12 170 PRO A N 1
ATOM 1296 C CA . PRO A 1 170 ? 6.016 -5.337 2.679 1.00 84.12 170 PRO A CA 1
ATOM 1297 C C . PRO A 1 170 ? 4.503 -5.448 2.450 1.00 84.12 170 PRO A C 1
ATOM 1299 O O . PRO A 1 170 ? 3.876 -4.573 1.838 1.00 84.12 170 PRO A O 1
ATOM 1302 N N . CYS A 1 171 ? 3.916 -6.552 2.916 1.00 85.88 171 CYS A N 1
ATOM 1303 C CA . CYS A 1 171 ? 2.471 -6.737 2.844 1.00 85.88 171 CYS A CA 1
ATOM 1304 C C . CYS A 1 171 ? 1.789 -5.738 3.780 1.00 85.88 171 CYS A C 1
ATOM 1306 O O . CYS A 1 171 ? 2.175 -5.638 4.941 1.00 85.88 171 CYS A O 1
ATOM 1308 N N . SER A 1 172 ? 0.750 -5.051 3.302 1.00 85.56 172 SER A N 1
ATOM 1309 C CA . SER A 1 172 ? 0.032 -4.042 4.092 1.00 85.56 172 SER A CA 1
ATOM 1310 C C . SER A 1 172 ? -0.619 -4.578 5.372 1.00 85.56 172 SER A C 1
ATOM 1312 O O . SER A 1 172 ? -1.002 -3.797 6.235 1.00 85.56 172 SER A O 1
ATOM 1314 N N . ARG A 1 173 ? -0.774 -5.902 5.505 1.00 80.94 173 ARG A N 1
ATOM 1315 C CA . ARG A 1 173 ? -1.306 -6.561 6.702 1.00 80.94 173 ARG A CA 1
ATOM 1316 C C . ARG A 1 173 ? -0.404 -7.709 7.124 1.00 80.94 173 ARG A C 1
ATOM 1318 O O . ARG A 1 173 ? 0.102 -8.459 6.288 1.00 80.94 173 ARG A O 1
ATOM 1325 N N . SER A 1 174 ? -0.257 -7.885 8.436 1.00 76.56 174 SER A N 1
ATOM 1326 C CA . SER A 1 174 ? 0.543 -8.977 8.995 1.00 76.56 174 SER A CA 1
ATOM 1327 C C . SER A 1 174 ? -0.204 -10.313 9.035 1.00 76.56 174 SER A C 1
ATOM 1329 O O . SER A 1 174 ? 0.445 -11.351 9.099 1.00 76.56 174 SER A O 1
ATOM 1331 N N . CYS A 1 175 ? -1.539 -10.308 8.994 1.00 80.25 175 CYS A N 1
ATOM 1332 C CA . CYS A 1 175 ? -2.383 -11.491 8.844 1.00 80.25 175 CYS A CA 1
ATOM 1333 C C . CYS A 1 175 ? -3.528 -11.206 7.866 1.00 80.25 175 CYS A C 1
ATOM 1335 O O . CYS A 1 175 ? -3.914 -10.054 7.653 1.00 80.25 175 CYS A O 1
ATOM 1337 N N . GLY A 1 176 ? -4.082 -12.265 7.284 1.00 81.25 176 GLY A N 1
ATOM 1338 C CA . GLY A 1 176 ? -5.179 -12.178 6.337 1.00 81.25 176 GLY A CA 1
ATOM 1339 C C . GLY A 1 176 ? -4.749 -11.580 5.002 1.00 81.25 176 GLY A C 1
ATOM 1340 O O . GLY A 1 176 ? -3.569 -11.530 4.653 1.00 81.25 176 GLY A O 1
ATOM 1341 N N . MET A 1 177 ? -5.741 -11.168 4.220 1.00 83.88 177 MET A N 1
ATOM 1342 C CA . MET A 1 177 ? -5.518 -10.606 2.896 1.00 83.88 177 MET A CA 1
ATOM 1343 C C . MET A 1 177 ? -5.088 -9.138 2.978 1.00 83.88 177 MET A C 1
ATOM 1345 O O . MET A 1 177 ? -5.844 -8.299 3.463 1.00 83.88 177 MET A O 1
ATOM 1349 N N . GLY A 1 178 ? -3.900 -8.837 2.461 1.00 87.31 178 GLY A N 1
ATOM 1350 C CA . GLY A 1 178 ? -3.359 -7.494 2.273 1.00 87.31 178 GLY A CA 1
ATOM 1351 C C . GLY A 1 178 ? -2.881 -7.259 0.839 1.00 87.31 178 GLY A C 1
ATOM 1352 O O . GLY A 1 178 ? -3.109 -8.071 -0.064 1.00 87.31 178 GLY A O 1
ATOM 1353 N N . VAL A 1 179 ? -2.191 -6.140 0.630 1.00 87.31 179 VAL A N 1
ATOM 1354 C CA . VAL A 1 179 ? -1.662 -5.717 -0.672 1.00 87.31 179 VAL A CA 1
ATOM 1355 C C . VAL A 1 179 ? -0.170 -5.422 -0.551 1.00 87.31 179 VAL A C 1
ATOM 1357 O O . VAL A 1 179 ? 0.280 -4.813 0.415 1.00 87.31 179 VAL A O 1
ATOM 1360 N N . SER A 1 180 ? 0.597 -5.864 -1.544 1.00 88.00 180 SER A N 1
ATOM 1361 C CA . SER A 1 180 ? 1.994 -5.468 -1.751 1.00 88.00 180 SER A CA 1
ATOM 1362 C C . SER A 1 180 ? 2.127 -4.822 -3.124 1.00 88.00 180 SER A C 1
ATOM 1364 O O . SER A 1 180 ? 1.373 -5.145 -4.047 1.00 88.00 180 SER A O 1
ATOM 1366 N N . SER A 1 181 ? 3.059 -3.888 -3.262 1.00 86.19 181 SER A N 1
ATOM 1367 C CA . SER A 1 181 ? 3.242 -3.108 -4.484 1.00 86.19 181 SER A CA 1
ATOM 1368 C C . SER A 1 181 ? 4.708 -3.036 -4.881 1.00 86.19 181 SER A C 1
ATOM 1370 O O . SER A 1 181 ? 5.587 -3.102 -4.027 1.00 86.19 181 SER A O 1
ATOM 1372 N N . ARG A 1 182 ? 4.976 -2.920 -6.177 1.00 86.19 182 ARG A N 1
ATOM 1373 C CA . ARG A 1 182 ? 6.304 -2.631 -6.722 1.00 86.19 182 ARG A CA 1
ATOM 1374 C C . ARG A 1 182 ? 6.177 -1.657 -7.881 1.00 86.19 182 ARG A C 1
ATOM 1376 O O . ARG A 1 182 ? 5.086 -1.477 -8.422 1.00 86.19 182 ARG A O 1
ATOM 1383 N N . VAL A 1 183 ? 7.289 -1.066 -8.289 1.00 88.19 183 VAL A N 1
ATOM 1384 C CA . VAL A 1 183 ? 7.355 -0.256 -9.504 1.00 88.19 183 VAL A CA 1
ATOM 1385 C C . VAL A 1 183 ? 8.164 -1.014 -10.549 1.00 88.19 183 VAL A C 1
ATOM 1387 O O . VAL A 1 183 ? 9.249 -1.522 -10.262 1.00 88.19 183 VAL A O 1
ATOM 1390 N N . THR A 1 184 ? 7.626 -1.126 -11.761 1.00 84.88 184 THR A N 1
ATOM 1391 C CA . THR A 1 184 ? 8.307 -1.777 -12.880 1.00 84.88 184 THR A CA 1
ATOM 1392 C C . THR A 1 184 ? 8.059 -1.040 -14.184 1.00 84.88 184 THR A C 1
ATOM 1394 O O . THR A 1 184 ? 6.969 -0.531 -14.409 1.00 84.88 184 THR A O 1
ATOM 1397 N N . ASN A 1 185 ? 9.068 -0.994 -15.051 1.00 85.81 185 ASN A N 1
ATOM 1398 C CA . ASN A 1 185 ? 8.920 -0.554 -16.439 1.00 85.81 185 ASN A CA 1
ATOM 1399 C C . ASN A 1 185 ? 8.835 -1.723 -17.434 1.00 85.81 185 ASN A C 1
ATOM 1401 O O . ASN A 1 185 ? 9.036 -1.537 -18.633 1.00 85.81 185 ASN A O 1
ATOM 1405 N N . ARG A 1 186 ? 8.569 -2.945 -16.951 1.00 82.69 186 ARG A N 1
ATOM 1406 C CA . ARG A 1 186 ? 8.458 -4.149 -17.780 1.00 82.69 186 ARG A CA 1
ATOM 1407 C C . ARG A 1 186 ? 7.079 -4.239 -18.444 1.00 82.69 186 ARG A C 1
ATOM 1409 O O . ARG A 1 186 ? 6.323 -5.175 -18.204 1.00 82.69 186 ARG A O 1
ATOM 1416 N N . ASN A 1 187 ? 6.769 -3.269 -19.293 1.00 83.25 187 ASN A N 1
ATOM 1417 C CA . ASN A 1 187 ? 5.578 -3.236 -20.139 1.00 83.25 187 ASN A CA 1
ATOM 1418 C C . ASN A 1 187 ? 5.969 -2.860 -21.585 1.00 83.25 187 ASN A C 1
ATOM 1420 O O . ASN A 1 187 ? 7.091 -2.401 -21.814 1.00 83.25 187 ASN A O 1
ATOM 1424 N N . PRO A 1 188 ? 5.087 -3.070 -22.582 1.00 81.31 188 PRO A N 1
ATOM 1425 C CA . PRO A 1 188 ? 5.393 -2.787 -23.991 1.00 81.31 188 PRO A CA 1
ATOM 1426 C C . PRO A 1 188 ? 5.776 -1.325 -24.273 1.00 81.31 188 PRO A C 1
ATOM 1428 O O . PRO A 1 188 ? 6.443 -1.036 -25.267 1.00 81.31 188 PRO A O 1
ATOM 1431 N N . GLU A 1 189 ? 5.348 -0.411 -23.401 1.00 81.25 189 GLU A N 1
ATOM 1432 C CA . GLU A 1 189 ? 5.585 1.030 -23.501 1.00 81.25 189 GLU A CA 1
ATOM 1433 C C . GLU A 1 189 ? 6.843 1.497 -22.758 1.00 81.25 189 GLU A C 1
ATOM 1435 O O . GLU A 1 189 ? 7.249 2.649 -22.910 1.00 81.25 189 GLU A O 1
ATOM 1440 N N . CYS A 1 190 ? 7.476 0.624 -21.972 1.00 83.12 190 CYS A N 1
ATOM 1441 C CA . CYS A 1 190 ? 8.621 0.936 -21.122 1.00 83.12 190 CYS A CA 1
ATOM 1442 C C . CYS A 1 190 ? 8.419 2.092 -20.137 1.00 83.12 190 CYS A C 1
ATOM 1444 O O . CYS A 1 190 ? 9.352 2.830 -19.811 1.00 83.12 190 CYS A O 1
ATOM 1446 N N . LYS A 1 191 ? 7.196 2.229 -19.624 1.00 84.38 191 LYS A N 1
ATOM 1447 C CA . LYS A 1 191 ? 6.824 3.239 -18.630 1.00 84.38 191 LYS A CA 1
ATOM 1448 C C . LYS A 1 191 ? 6.853 2.647 -17.234 1.00 84.38 191 LYS A C 1
ATOM 1450 O O . LYS A 1 191 ? 6.388 1.534 -17.031 1.00 84.38 191 LYS A O 1
ATOM 1455 N N . LEU A 1 192 ? 7.365 3.400 -16.265 1.00 83.44 192 LEU A N 1
ATOM 1456 C CA . LEU A 1 192 ? 7.311 2.997 -14.862 1.00 83.44 192 LEU A CA 1
ATOM 1457 C C . LEU A 1 192 ? 5.860 2.999 -14.376 1.00 83.44 192 LEU A C 1
ATOM 1459 O O . LEU A 1 192 ? 5.221 4.046 -14.308 1.00 83.44 192 LEU A O 1
ATOM 1463 N N . GLU A 1 193 ? 5.368 1.827 -13.999 1.00 81.50 193 GLU A N 1
ATOM 1464 C CA . GLU A 1 193 ? 4.018 1.624 -13.490 1.00 81.50 193 GLU A CA 1
ATOM 1465 C C . GLU A 1 193 ? 4.052 0.943 -12.125 1.00 81.50 193 GLU A C 1
ATOM 1467 O O . GLU A 1 193 ? 4.959 0.167 -11.803 1.00 81.50 193 GLU A O 1
ATOM 1472 N N . ARG A 1 194 ? 3.045 1.250 -11.302 1.00 84.81 194 ARG A N 1
ATOM 1473 C CA . ARG A 1 194 ? 2.850 0.596 -10.009 1.00 84.81 194 ARG A CA 1
ATOM 1474 C C . ARG A 1 194 ? 2.077 -0.699 -10.220 1.00 84.81 194 ARG A C 1
ATOM 1476 O O . ARG A 1 194 ? 0.873 -0.680 -10.452 1.00 84.81 194 ARG A O 1
ATOM 1483 N N . GLU A 1 195 ? 2.762 -1.817 -10.051 1.00 85.94 195 GLU A N 1
ATOM 1484 C CA . GLU A 1 195 ? 2.149 -3.137 -10.038 1.00 85.94 195 GLU A CA 1
ATOM 1485 C C . GLU A 1 195 ? 1.752 -3.491 -8.601 1.00 85.94 195 GLU A C 1
ATOM 1487 O O . GLU A 1 195 ? 2.554 -3.360 -7.672 1.00 85.94 195 GLU A O 1
ATOM 1492 N N . THR A 1 196 ? 0.516 -3.945 -8.399 1.00 86.56 196 THR A N 1
ATOM 1493 C CA . THR A 1 196 ? 0.026 -4.407 -7.096 1.00 86.56 196 THR A CA 1
ATOM 1494 C C . THR A 1 196 ? -0.311 -5.891 -7.147 1.00 86.56 196 THR A C 1
ATOM 1496 O O . THR A 1 196 ? -0.746 -6.427 -8.167 1.00 86.56 196 THR A O 1
ATOM 1499 N N . ARG A 1 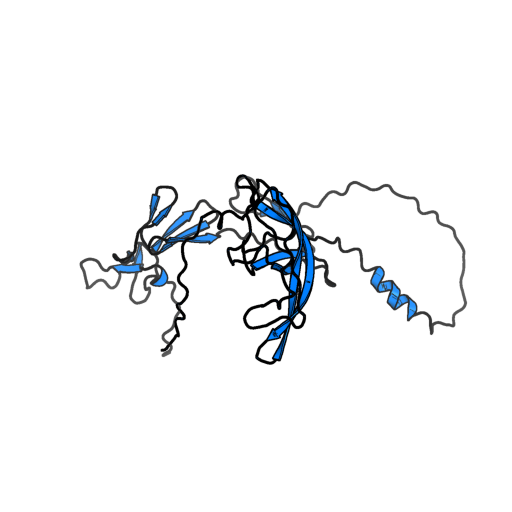197 ? -0.093 -6.580 -6.027 1.00 91.50 197 ARG A N 1
ATOM 1500 C CA . ARG A 1 197 ? -0.500 -7.972 -5.846 1.00 91.50 197 ARG A CA 1
ATOM 1501 C C . ARG A 1 197 ? -1.103 -8.181 -4.467 1.00 91.50 197 ARG A C 1
ATOM 1503 O O . ARG A 1 197 ? -0.669 -7.586 -3.479 1.00 91.50 197 ARG A O 1
ATOM 1510 N N . ILE A 1 198 ? -2.062 -9.090 -4.409 1.00 91.56 198 ILE A N 1
ATOM 1511 C CA . ILE A 1 198 ? -2.658 -9.575 -3.173 1.00 91.56 198 ILE A CA 1
ATOM 1512 C C . ILE A 1 198 ? -1.609 -10.405 -2.424 1.00 91.56 198 ILE A C 1
ATOM 1514 O O . ILE A 1 198 ? -0.954 -11.259 -3.020 1.00 91.56 198 ILE A O 1
ATOM 1518 N N . CYS A 1 199 ? -1.445 -10.175 -1.125 1.00 90.88 199 CYS A N 1
ATOM 1519 C CA . CYS A 1 199 ? -0.533 -10.920 -0.259 1.00 90.88 199 CYS A CA 1
ATOM 1520 C C . CYS A 1 199 ? -1.260 -11.447 0.977 1.00 90.88 199 CYS A C 1
ATOM 1522 O O . CYS A 1 199 ? -2.176 -10.813 1.488 1.00 90.88 199 CYS A O 1
ATOM 1524 N N . ASN A 1 200 ? -0.859 -12.621 1.460 1.00 88.81 200 ASN A N 1
ATOM 1525 C CA . ASN A 1 200 ? -1.352 -13.177 2.714 1.00 88.81 200 ASN A CA 1
ATOM 1526 C C . ASN A 1 200 ? -0.202 -13.912 3.404 1.00 88.81 200 ASN A C 1
ATOM 1528 O O . ASN A 1 200 ? 0.240 -14.958 2.929 1.00 88.81 200 ASN A O 1
ATOM 1532 N N . ILE A 1 201 ? 0.322 -13.322 4.481 1.00 86.06 201 ILE A N 1
ATOM 1533 C CA . ILE A 1 201 ? 1.481 -13.861 5.206 1.00 86.06 201 ILE A CA 1
ATOM 1534 C C . ILE A 1 201 ? 1.059 -15.035 6.095 1.00 86.06 201 ILE A C 1
ATOM 1536 O O . ILE A 1 201 ? 1.744 -16.057 6.131 1.00 86.06 201 ILE A O 1
ATOM 1540 N N . ARG A 1 202 ? -0.071 -14.894 6.793 1.00 84.12 202 ARG A N 1
ATOM 1541 C CA . ARG A 1 202 ? -0.618 -15.872 7.741 1.00 84.12 202 ARG A CA 1
ATOM 1542 C C . ARG A 1 202 ? -2.126 -15.668 7.901 1.00 84.12 202 ARG A C 1
ATOM 1544 O O . ARG A 1 202 ? -2.578 -14.526 7.843 1.00 84.12 202 ARG A O 1
ATOM 1551 N N . PRO A 1 203 ? -2.916 -16.725 8.132 1.00 80.12 203 PRO A N 1
ATOM 1552 C CA . PRO A 1 203 ? -4.323 -16.574 8.493 1.00 80.12 203 PRO A CA 1
ATOM 1553 C C . PRO A 1 203 ? -4.457 -15.842 9.839 1.00 80.12 203 PRO A C 1
ATOM 1555 O O . PRO A 1 203 ? -3.581 -15.953 10.693 1.00 80.12 203 PRO A O 1
ATOM 1558 N N . CYS A 1 204 ? -5.549 -15.101 10.041 1.00 72.94 204 CYS A N 1
ATOM 1559 C CA . CYS A 1 204 ? -5.798 -14.402 11.310 1.00 72.94 204 CYS A CA 1
ATOM 1560 C C . CYS A 1 204 ? -6.390 -15.313 12.408 1.00 72.94 204 CYS A C 1
ATOM 1562 O O . CYS A 1 204 ? -6.528 -14.878 13.545 1.00 72.94 204 CYS A O 1
ATOM 1564 N N . LEU A 1 205 ? -6.733 -16.569 12.093 1.00 66.44 205 LEU A N 1
ATOM 1565 C CA . LEU A 1 205 ? -7.263 -17.527 13.067 1.00 66.44 205 LEU A CA 1
ATOM 1566 C C . LEU A 1 205 ? -6.117 -18.105 13.917 1.00 66.44 205 LEU A C 1
ATOM 1568 O O . LEU A 1 205 ? -5.195 -18.736 13.398 1.00 66.44 205 LEU A O 1
ATOM 1572 N N . LEU A 1 206 ? -6.186 -17.847 15.224 1.00 51.53 206 LEU A N 1
ATOM 1573 C CA . LEU A 1 206 ? -5.161 -18.082 16.250 1.00 51.53 206 LEU A CA 1
ATOM 1574 C C . LEU A 1 206 ? -4.981 -19.561 16.639 1.00 51.53 206 LEU A C 1
ATOM 1576 O O . LEU A 1 206 ? -5.063 -19.908 17.813 1.00 51.53 206 LEU A O 1
ATOM 1580 N N . ILE A 1 207 ? -4.704 -20.454 15.691 1.00 46.00 207 ILE A N 1
ATOM 1581 C CA . ILE A 1 207 ? -4.297 -21.823 16.044 1.00 46.00 207 ILE A CA 1
ATOM 1582 C C . ILE A 1 207 ? -3.074 -22.213 15.232 1.00 46.00 207 ILE A C 1
ATOM 1584 O O . ILE A 1 207 ? -3.198 -22.856 14.197 1.00 46.00 207 ILE A O 1
ATOM 1588 N N . TYR A 1 208 ? -1.884 -21.839 15.712 1.00 47.00 208 TYR A N 1
ATOM 1589 C CA . TYR A 1 208 ? -0.650 -22.500 15.295 1.00 47.00 208 TYR A CA 1
ATOM 1590 C C . TYR A 1 208 ? 0.325 -22.674 16.457 1.00 47.00 208 TYR A C 1
ATOM 1592 O O . TYR A 1 208 ? 0.602 -21.761 17.235 1.00 47.00 208 TYR A O 1
ATOM 1600 N N . SER A 1 209 ? 0.807 -23.908 16.547 1.00 41.72 209 SER A N 1
ATOM 1601 C CA . SER A 1 209 ? 1.621 -24.506 17.594 1.00 41.72 209 SER A CA 1
ATOM 1602 C C . SER A 1 209 ? 2.979 -23.819 17.753 1.00 41.72 209 SER A C 1
ATOM 1604 O O . SER A 1 209 ? 3.680 -23.511 16.788 1.00 41.72 209 SER A O 1
ATOM 1606 N N . LYS A 1 210 ? 3.355 -23.602 19.016 1.00 42.12 210 LYS A N 1
ATOM 1607 C CA . LYS A 1 210 ? 4.664 -23.101 19.435 1.00 42.12 210 LYS A CA 1
ATOM 1608 C C . LYS A 1 210 ? 5.687 -24.235 19.361 1.00 42.12 210 LYS A C 1
ATOM 1610 O O . LYS A 1 210 ? 5.764 -25.004 20.304 1.00 42.12 210 LYS A O 1
ATOM 1615 N N . GLU A 1 211 ? 6.519 -24.291 18.320 1.00 40.25 211 GLU A N 1
ATOM 1616 C CA . GLU A 1 211 ? 7.829 -24.960 18.387 1.00 40.25 211 GLU A CA 1
ATOM 1617 C C . GLU A 1 211 ? 8.840 -24.423 17.344 1.00 40.25 211 GLU A C 1
ATOM 1619 O O . GLU A 1 211 ? 8.549 -23.493 16.604 1.00 40.25 211 GLU A O 1
ATOM 1624 N N . LYS A 1 212 ? 10.107 -24.847 17.454 1.00 50.03 212 LYS A N 1
ATOM 1625 C CA . LYS A 1 212 ? 11.331 -24.012 17.432 1.00 50.03 212 LYS A CA 1
ATOM 1626 C C . LYS A 1 212 ? 11.889 -23.677 16.027 1.00 50.03 212 LYS A C 1
ATOM 1628 O O . LYS A 1 212 ? 12.023 -24.569 15.207 1.00 50.03 212 LYS A O 1
ATOM 1633 N N . LYS A 1 213 ? 12.399 -22.434 15.861 1.00 56.72 213 LYS A N 1
ATOM 1634 C CA . LYS A 1 213 ? 13.031 -21.844 14.641 1.00 56.72 213 LYS A CA 1
ATOM 1635 C C . LYS A 1 213 ? 12.047 -21.795 13.441 1.00 56.72 213 LYS A C 1
ATOM 1637 O O . LYS A 1 213 ? 11.168 -22.628 13.345 1.00 56.72 213 LYS A O 1
ATOM 1642 N N . CYS A 1 214 ? 12.098 -20.761 12.582 1.00 57.41 214 CYS A N 1
ATOM 1643 C CA . CYS A 1 214 ? 11.140 -20.564 11.459 1.00 57.41 214 CYS A CA 1
ATOM 1644 C C . CYS A 1 214 ? 11.323 -21.701 10.436 1.00 57.41 214 CYS A C 1
ATOM 1646 O O . CYS A 1 214 ? 12.105 -21.604 9.498 1.00 57.41 214 CYS A O 1
ATOM 1648 N N . SER A 1 215 ? 10.645 -22.816 10.699 1.00 55.62 215 SER A N 1
ATOM 1649 C CA . SER A 1 215 ? 10.577 -24.040 9.909 1.00 55.62 215 SER A CA 1
ATOM 1650 C C . SER A 1 215 ? 9.327 -24.789 10.385 1.00 55.62 215 SER A C 1
ATOM 1652 O O . SER A 1 215 ? 9.326 -25.200 11.542 1.00 55.62 215 SER A O 1
ATOM 1654 N N . PRO A 1 216 ? 8.249 -24.960 9.603 1.00 56.75 216 PRO A N 1
ATOM 1655 C CA . PRO A 1 216 ? 8.154 -24.919 8.152 1.00 56.75 216 PRO A CA 1
ATOM 1656 C C . PRO A 1 216 ? 7.134 -23.884 7.661 1.00 56.75 216 PRO A C 1
ATOM 1658 O O . PRO A 1 216 ? 6.209 -23.464 8.352 1.00 56.75 216 PRO A O 1
ATOM 1661 N N . THR A 1 217 ? 7.282 -23.498 6.407 1.00 63.78 217 THR A N 1
ATOM 1662 C CA . THR A 1 217 ? 6.197 -22.962 5.594 1.00 63.78 217 THR A CA 1
ATOM 1663 C C . THR A 1 217 ? 4.944 -23.837 5.737 1.00 63.78 217 THR A C 1
ATOM 1665 O O . THR A 1 217 ? 4.925 -24.987 5.299 1.00 63.78 217 THR A O 1
ATOM 1668 N N . GLN A 1 218 ? 3.891 -23.315 6.367 1.00 68.00 218 GLN A N 1
ATOM 1669 C CA . GLN A 1 218 ? 2.691 -24.101 6.644 1.00 68.00 218 GLN A CA 1
ATOM 1670 C C . GLN A 1 218 ? 1.749 -24.013 5.458 1.00 68.00 218 GLN A C 1
ATOM 1672 O O . GLN A 1 218 ? 1.171 -22.964 5.174 1.00 68.00 218 GLN A O 1
ATOM 1677 N N . LYS A 1 219 ? 1.618 -25.117 4.727 1.00 79.00 219 LYS A N 1
ATOM 1678 C CA . LYS A 1 219 ? 0.596 -25.219 3.689 1.00 79.00 219 LYS A CA 1
ATOM 1679 C C . LYS A 1 219 ? -0.775 -25.273 4.347 1.00 79.00 219 LYS A C 1
ATOM 1681 O O . LYS A 1 219 ? -0.934 -25.949 5.359 1.00 79.00 219 LYS A O 1
ATOM 1686 N N . ALA A 1 220 ? -1.765 -24.642 3.724 1.00 79.00 220 ALA A N 1
ATOM 1687 C CA . ALA A 1 220 ? -3.156 -24.804 4.117 1.00 79.00 220 ALA A CA 1
ATOM 1688 C C . ALA A 1 220 ? -3.478 -26.306 4.277 1.00 79.00 220 ALA A C 1
ATOM 1690 O O . ALA A 1 220 ? -3.052 -27.109 3.432 1.00 79.00 220 ALA A O 1
ATOM 1691 N N . PRO A 1 221 ? -4.180 -26.708 5.351 1.00 75.50 221 PRO A N 1
ATOM 1692 C CA . PRO A 1 221 ? -4.427 -28.118 5.655 1.00 75.50 221 PRO A CA 1
ATOM 1693 C C . PRO A 1 221 ? -5.186 -28.815 4.520 1.00 75.50 221 PRO A C 1
ATOM 1695 O O . PRO A 1 221 ? -4.891 -29.963 4.179 1.00 75.50 221 PRO A O 1
ATOM 1698 N N . LYS A 1 222 ? -6.094 -28.079 3.873 1.00 74.81 222 LYS A N 1
ATOM 1699 C CA . LYS A 1 222 ? -6.834 -28.487 2.680 1.00 74.81 222 LYS A CA 1
ATOM 1700 C C . LYS A 1 222 ? -6.722 -27.398 1.605 1.00 74.81 222 LYS A C 1
ATOM 1702 O O . LYS A 1 222 ? -6.459 -26.243 1.948 1.00 74.81 222 LYS A O 1
ATOM 1707 N N . PRO A 1 223 ? -6.875 -27.742 0.316 1.00 83.56 223 PRO A N 1
ATOM 1708 C CA . PRO A 1 223 ? -7.085 -26.744 -0.723 1.00 83.56 223 PRO A CA 1
ATOM 1709 C C . PRO A 1 223 ? -8.315 -25.897 -0.381 1.00 83.56 223 PRO A C 1
ATOM 1711 O O . PRO A 1 223 ? -9.341 -26.440 0.019 1.00 83.56 223 PRO A O 1
ATOM 1714 N N . ILE A 1 224 ? -8.195 -24.582 -0.518 1.00 81.56 224 ILE A N 1
ATOM 1715 C CA . ILE A 1 224 ? -9.249 -23.615 -0.207 1.00 81.56 224 ILE A CA 1
ATOM 1716 C C . ILE A 1 224 ? -9.451 -22.664 -1.382 1.00 81.56 224 ILE A C 1
ATOM 1718 O O . ILE A 1 224 ? -8.532 -22.429 -2.174 1.00 81.56 224 ILE A O 1
ATOM 1722 N N . HIS A 1 225 ? -10.646 -22.090 -1.470 1.00 83.75 225 HIS A N 1
ATOM 1723 C CA . HIS A 1 225 ? -10.872 -20.924 -2.310 1.00 83.75 225 HIS A CA 1
ATOM 1724 C C . HIS A 1 225 ? -10.189 -19.702 -1.693 1.00 83.75 225 HIS A C 1
ATOM 1726 O O . HIS A 1 225 ? -10.142 -19.533 -0.473 1.00 83.75 225 HIS A O 1
ATOM 1732 N N . LEU A 1 226 ? -9.622 -18.862 -2.550 1.00 85.25 226 LEU A N 1
ATOM 1733 C CA . LEU A 1 226 ? -9.164 -17.534 -2.172 1.00 85.25 226 LEU A CA 1
ATOM 1734 C C . LEU A 1 226 ? -10.334 -16.568 -2.356 1.00 85.25 226 LEU A C 1
ATOM 1736 O O . LEU A 1 226 ? -11.076 -16.697 -3.327 1.00 85.25 226 LEU A O 1
ATOM 1740 N N . PHE A 1 227 ? -10.460 -15.590 -1.466 1.00 80.75 227 PHE A N 1
ATOM 1741 C CA . PHE A 1 227 ? -11.565 -14.631 -1.480 1.00 80.75 227 PHE A CA 1
ATOM 1742 C C . PHE A 1 227 ? -11.044 -13.215 -1.652 1.00 80.75 227 PHE A C 1
ATOM 1744 O O . PHE A 1 227 ? -10.125 -12.830 -0.941 1.00 80.75 227 PHE A O 1
ATOM 1751 N N . TYR A 1 228 ? -11.625 -12.447 -2.565 1.00 83.00 228 TYR A N 1
ATOM 1752 C CA . TYR A 1 228 ? -11.333 -11.031 -2.760 1.00 83.00 228 TYR A CA 1
ATOM 1753 C C . TYR A 1 228 ? -12.655 -10.263 -2.761 1.00 83.00 228 TYR A C 1
ATOM 1755 O O . TYR A 1 228 ? -13.421 -10.367 -3.717 1.00 83.00 228 TYR A O 1
ATOM 1763 N N . GLY A 1 229 ? -12.936 -9.539 -1.672 1.00 83.50 229 GLY A N 1
ATOM 1764 C CA . GLY A 1 229 ? -14.280 -9.012 -1.423 1.00 83.50 229 GLY A CA 1
ATOM 1765 C C . GLY A 1 229 ? -15.289 -10.160 -1.348 1.00 83.50 229 GLY A C 1
ATOM 1766 O O . GLY A 1 229 ? -15.061 -11.130 -0.628 1.00 83.50 229 GLY A O 1
ATOM 1767 N N . GLU A 1 230 ? -16.346 -10.079 -2.149 1.00 81.88 230 GLU A N 1
ATOM 1768 C CA . GLU A 1 230 ? -17.393 -11.106 -2.260 1.00 81.88 230 GLU A CA 1
ATOM 1769 C C . GLU A 1 230 ? -17.115 -12.146 -3.361 1.00 81.88 230 GLU A C 1
ATOM 1771 O O . GLU A 1 230 ? -17.940 -13.016 -3.634 1.00 81.88 230 GLU A O 1
ATOM 1776 N N . CYS A 1 231 ? -15.942 -12.083 -3.999 1.00 81.75 231 CYS A N 1
ATOM 1777 C CA . CYS A 1 231 ? -15.588 -12.944 -5.122 1.00 81.75 231 CYS A CA 1
ATOM 1778 C C . CYS A 1 231 ? -14.672 -14.093 -4.682 1.00 81.75 231 CYS A C 1
ATOM 1780 O O . CYS A 1 231 ? -13.702 -13.889 -3.946 1.00 81.75 231 CYS A O 1
ATOM 1782 N N . ALA A 1 232 ? -14.928 -15.301 -5.187 1.00 81.31 232 ALA A N 1
ATOM 1783 C CA . ALA A 1 232 ? -14.174 -16.512 -4.865 1.00 81.31 232 ALA A CA 1
ATOM 1784 C C . ALA A 1 232 ? -13.338 -16.994 -6.058 1.00 81.31 232 ALA A C 1
ATOM 1786 O O . ALA A 1 232 ? -13.742 -16.877 -7.214 1.00 81.31 232 ALA A O 1
ATOM 1787 N N . SER A 1 233 ? -12.153 -17.550 -5.809 1.00 84.62 233 SER A N 1
ATOM 1788 C CA . SER A 1 233 ? -11.301 -18.074 -6.879 1.00 84.62 233 SER A CA 1
ATOM 1789 C C . SER A 1 233 ? -11.946 -19.270 -7.580 1.00 84.62 233 SER A C 1
ATOM 1791 O O . SER A 1 233 ? -12.493 -20.145 -6.922 1.00 84.62 233 SER A O 1
ATOM 1793 N N . VAL A 1 234 ? -11.811 -19.381 -8.904 1.00 80.62 234 VAL A N 1
ATOM 1794 C CA . VAL A 1 234 ? -12.373 -20.526 -9.659 1.00 80.62 234 VAL A CA 1
ATOM 1795 C C . VAL A 1 234 ? -11.729 -21.850 -9.236 1.00 80.62 234 VAL A C 1
ATOM 1797 O O . VAL A 1 234 ? -12.385 -22.882 -9.142 1.00 80.62 234 VAL A O 1
ATOM 1800 N N . ARG A 1 235 ? -10.416 -21.824 -8.995 1.00 83.25 235 ARG A N 1
ATOM 1801 C CA . ARG A 1 235 ? -9.634 -22.994 -8.583 1.00 83.25 235 ARG A CA 1
ATOM 1802 C C . ARG A 1 235 ? -9.421 -22.976 -7.076 1.00 83.25 235 ARG A C 1
ATOM 1804 O O . ARG A 1 235 ? -9.289 -21.902 -6.485 1.00 83.25 235 ARG A O 1
ATOM 1811 N N . LEU A 1 236 ? -9.308 -24.160 -6.481 1.00 80.75 236 LEU A N 1
ATOM 1812 C CA . LEU A 1 236 ? -8.803 -24.297 -5.122 1.00 80.75 236 LEU A CA 1
ATOM 1813 C C . LEU A 1 236 ? -7.279 -24.211 -5.127 1.00 80.75 236 LEU A C 1
ATOM 1815 O O . LEU A 1 236 ? -6.599 -24.777 -5.985 1.00 80.75 236 LEU A O 1
ATOM 1819 N N . TYR A 1 237 ? -6.742 -23.527 -4.128 1.00 84.12 237 TYR A N 1
ATOM 1820 C CA . TYR A 1 237 ? -5.313 -23.371 -3.931 1.00 84.12 237 TYR A CA 1
ATOM 1821 C C . TYR A 1 237 ? -4.914 -23.929 -2.575 1.00 84.12 237 TYR A C 1
ATOM 1823 O O . TYR A 1 237 ? -5.661 -23.857 -1.604 1.00 84.12 237 TYR A O 1
ATOM 1831 N N . ARG A 1 238 ? -3.690 -24.450 -2.486 1.00 86.00 238 ARG A N 1
ATOM 1832 C CA . ARG A 1 238 ? -3.071 -24.842 -1.218 1.00 86.00 238 ARG A CA 1
ATOM 1833 C C . ARG A 1 238 ? -1.949 -23.851 -0.880 1.00 86.00 238 ARG A C 1
ATOM 1835 O O . ARG A 1 238 ? -0.782 -24.171 -1.115 1.00 86.00 238 ARG A O 1
ATOM 1842 N N . PRO A 1 239 ? -2.288 -22.620 -0.444 1.00 87.38 239 PRO A N 1
ATOM 1843 C CA . PRO A 1 239 ? -1.304 -21.582 -0.170 1.00 87.38 239 PRO A CA 1
ATOM 1844 C C . PRO A 1 239 ? -0.407 -21.971 1.000 1.00 87.38 239 PRO A C 1
ATOM 1846 O O . PRO A 1 239 ? -0.758 -22.799 1.839 1.00 87.38 239 PRO A O 1
ATOM 1849 N N . THR A 1 240 ? 0.755 -21.342 1.034 1.00 88.75 240 THR A N 1
ATOM 1850 C CA . THR A 1 240 ? 1.764 -21.514 2.067 1.00 88.75 240 THR A CA 1
ATOM 1851 C C . THR A 1 240 ? 1.812 -20.259 2.926 1.00 88.75 240 THR A C 1
ATOM 1853 O O . THR A 1 240 ? 1.810 -19.160 2.377 1.00 88.75 240 THR A O 1
ATOM 1856 N N . TYR A 1 241 ? 1.919 -20.421 4.240 1.00 86.81 241 TYR A N 1
ATOM 1857 C CA . TYR A 1 241 ? 1.965 -19.333 5.212 1.00 86.81 241 TYR A CA 1
ATOM 1858 C C . TYR A 1 241 ? 3.277 -19.325 6.003 1.00 86.81 241 TYR A C 1
ATOM 1860 O O . TYR A 1 241 ? 3.910 -20.370 6.194 1.00 86.81 241 TYR A O 1
ATOM 1868 N N . CYS A 1 242 ? 3.678 -18.143 6.475 1.00 83.62 242 CYS A N 1
ATOM 1869 C CA . CYS A 1 242 ? 4.797 -17.981 7.401 1.00 83.62 242 CYS A CA 1
ATOM 1870 C C . CYS A 1 242 ? 4.334 -18.152 8.855 1.00 83.62 242 CYS A C 1
ATOM 1872 O O . CYS A 1 242 ? 3.250 -17.711 9.233 1.00 83.62 242 CYS A O 1
ATOM 1874 N N . GLY A 1 243 ? 5.169 -18.809 9.665 1.00 79.25 243 GLY A N 1
ATOM 1875 C CA . GLY A 1 243 ? 4.917 -19.054 11.086 1.00 79.25 243 GLY A CA 1
ATOM 1876 C C . GLY A 1 243 ? 5.404 -17.924 11.998 1.00 79.25 243 GLY A C 1
ATOM 1877 O O . GLY A 1 243 ? 5.494 -16.765 11.599 1.00 79.25 243 GLY A O 1
ATOM 1878 N N . VAL A 1 244 ? 5.748 -18.276 13.237 1.00 74.44 244 VAL A N 1
ATOM 1879 C CA . VAL A 1 244 ? 6.276 -17.354 14.255 1.00 74.44 244 VAL A CA 1
ATOM 1880 C C . VAL A 1 244 ? 7.707 -17.768 14.614 1.00 74.44 244 VAL A C 1
ATOM 1882 O O . VAL A 1 244 ? 8.001 -18.958 14.717 1.00 74.44 244 VAL A O 1
ATOM 1885 N N . CYS A 1 245 ? 8.621 -16.809 14.786 1.00 75.50 245 CYS A N 1
ATOM 1886 C CA . CYS A 1 245 ? 9.979 -17.093 15.261 1.00 75.50 245 CYS A CA 1
ATOM 1887 C C . CYS A 1 245 ? 10.056 -17.049 16.794 1.00 75.50 245 CYS A C 1
ATOM 1889 O O . CYS A 1 245 ? 9.253 -16.407 17.464 1.00 75.50 245 CYS A O 1
ATOM 1891 N N . LYS A 1 246 ? 11.083 -17.690 17.363 1.00 69.56 246 LYS A N 1
ATOM 1892 C CA . LYS A 1 246 ? 11.449 -17.509 18.776 1.00 69.56 246 LYS A CA 1
ATOM 1893 C C . LYS A 1 246 ? 12.179 -16.177 19.003 1.00 69.56 246 LYS A C 1
ATOM 1895 O O . LYS A 1 246 ? 12.900 -15.718 18.111 1.00 69.56 246 LYS A O 1
ATOM 1900 N N . ASN A 1 247 ? 12.069 -15.660 20.230 1.00 68.94 247 ASN A N 1
ATOM 1901 C CA . ASN A 1 247 ? 12.793 -14.495 20.764 1.00 68.94 247 ASN A CA 1
ATOM 1902 C C . ASN A 1 247 ? 12.385 -13.148 20.139 1.00 68.94 247 ASN A C 1
ATOM 1904 O O . ASN A 1 247 ? 13.246 -12.335 19.840 1.00 68.94 247 ASN A O 1
ATOM 1908 N N . GLY A 1 248 ? 11.093 -12.930 19.865 1.00 65.25 248 GLY A N 1
ATOM 1909 C CA . GLY A 1 248 ? 10.604 -11.639 19.348 1.00 65.25 248 GLY A CA 1
ATOM 1910 C C . GLY A 1 248 ? 10.962 -11.331 17.887 1.00 65.25 248 GLY A C 1
ATOM 1911 O O . GLY A 1 248 ? 10.606 -10.275 17.383 1.00 65.25 248 GLY A O 1
ATOM 1912 N N . ARG A 1 249 ? 11.627 -12.255 17.181 1.00 75.69 249 ARG A N 1
ATOM 1913 C CA . ARG A 1 249 ? 11.979 -12.099 15.762 1.00 75.69 249 ARG A CA 1
ATOM 1914 C C . ARG A 1 249 ? 10.763 -12.234 14.847 1.00 75.69 249 ARG A C 1
ATOM 1916 O O . ARG A 1 249 ? 9.849 -13.019 15.110 1.00 75.69 249 ARG A O 1
ATOM 1923 N N . CYS A 1 250 ? 10.799 -11.550 13.712 1.00 77.62 250 CYS A N 1
ATOM 1924 C CA . CYS A 1 250 ? 9.745 -11.599 12.706 1.00 77.62 250 CYS A CA 1
ATOM 1925 C C . CYS A 1 250 ? 10.041 -12.662 11.634 1.00 77.62 250 CYS A C 1
ATOM 1927 O O . CYS A 1 250 ? 11.133 -12.681 11.073 1.00 77.62 250 CYS A O 1
ATOM 1929 N N . CYS A 1 251 ? 9.079 -13.546 11.328 1.00 82.06 251 CYS A N 1
ATOM 1930 C CA . CYS A 1 251 ? 9.160 -14.500 10.203 1.00 82.06 251 CYS A CA 1
ATOM 1931 C C . CYS A 1 251 ? 8.464 -13.840 8.997 1.00 82.06 251 CYS A C 1
ATOM 1933 O O . CYS A 1 251 ? 7.241 -13.691 8.994 1.00 82.06 251 CYS A O 1
ATOM 1935 N N . SER A 1 252 ? 9.232 -13.415 7.993 1.00 84.31 252 SER A N 1
ATOM 1936 C CA . SER A 1 252 ? 8.731 -12.752 6.780 1.00 84.31 252 SER A CA 1
ATOM 1937 C C . SER A 1 252 ? 8.985 -13.605 5.525 1.00 84.31 252 SER A C 1
ATOM 1939 O O . SER A 1 252 ? 9.859 -14.482 5.540 1.00 84.31 252 SER A O 1
ATOM 1941 N N . PRO A 1 253 ? 8.221 -13.412 4.431 1.00 87.94 253 PRO A N 1
ATOM 1942 C CA . PRO A 1 253 ? 8.462 -14.125 3.177 1.00 87.94 253 PRO A CA 1
ATOM 1943 C C . PRO A 1 253 ? 9.851 -13.797 2.609 1.00 87.94 253 PRO A C 1
ATOM 1945 O O . PRO A 1 253 ? 10.173 -12.631 2.409 1.00 87.94 253 PRO A O 1
ATOM 1948 N N . ARG A 1 254 ? 10.657 -14.822 2.305 1.00 86.12 254 ARG A N 1
ATOM 1949 C CA . ARG A 1 254 ? 11.972 -14.669 1.650 1.00 86.12 254 ARG A CA 1
ATOM 1950 C C . ARG A 1 254 ? 11.865 -14.855 0.141 1.00 86.12 254 ARG A C 1
ATOM 1952 O O . ARG A 1 254 ? 12.383 -14.052 -0.624 1.00 86.12 254 ARG A O 1
ATOM 1959 N N . HIS A 1 255 ? 11.188 -15.921 -0.282 1.00 88.00 255 HIS A N 1
ATOM 1960 C CA . HIS A 1 255 ? 10.927 -16.193 -1.692 1.00 88.00 255 HIS A CA 1
ATOM 1961 C C . HIS A 1 255 ? 9.425 -16.321 -1.918 1.00 88.00 255 HIS A C 1
ATOM 1963 O O . HIS A 1 255 ? 8.714 -17.009 -1.178 1.00 88.00 255 HIS A O 1
ATOM 1969 N N . SER A 1 256 ? 8.940 -15.633 -2.946 1.00 90.75 256 SER A N 1
ATOM 1970 C CA . SER A 1 256 ? 7.535 -15.624 -3.329 1.00 90.75 256 SER A CA 1
ATOM 1971 C C . SER A 1 256 ? 7.410 -15.593 -4.844 1.00 90.75 256 SER A C 1
ATOM 1973 O O . SER A 1 256 ? 8.222 -14.973 -5.529 1.00 90.75 256 SER A O 1
ATOM 1975 N N . ARG A 1 257 ? 6.359 -16.226 -5.361 1.00 91.56 257 ARG A N 1
ATOM 1976 C CA . ARG A 1 257 ? 5.960 -16.113 -6.765 1.00 91.56 257 ARG A CA 1
ATOM 1977 C C . ARG A 1 257 ? 4.637 -15.369 -6.862 1.00 91.56 257 ARG A C 1
ATOM 1979 O O . ARG A 1 257 ? 3.773 -15.543 -6.006 1.00 91.56 257 ARG A O 1
ATOM 1986 N N . THR A 1 258 ? 4.463 -14.569 -7.905 1.00 91.50 258 THR A N 1
ATOM 1987 C CA . THR A 1 258 ? 3.182 -13.921 -8.206 1.00 91.50 258 THR A CA 1
ATOM 1988 C C . THR A 1 258 ? 2.473 -14.724 -9.287 1.00 91.50 258 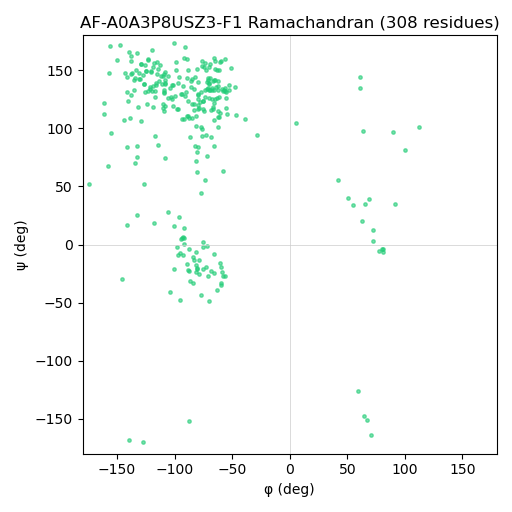THR A C 1
ATOM 1990 O O . THR A 1 258 ? 3.069 -15.021 -10.318 1.00 91.50 258 THR A O 1
ATOM 1993 N N . VAL A 1 259 ? 1.220 -15.099 -9.043 1.00 90.19 259 VAL A N 1
ATOM 1994 C CA . VAL A 1 259 ? 0.403 -15.894 -9.966 1.00 90.19 259 VAL A CA 1
ATOM 1995 C C . VAL A 1 259 ? -0.910 -15.153 -10.220 1.00 90.19 259 VAL A C 1
ATOM 1997 O O . VAL A 1 259 ? -1.548 -14.741 -9.249 1.00 90.19 259 VAL A O 1
ATOM 2000 N N . PRO A 1 260 ? -1.338 -14.976 -11.482 1.00 90.38 260 PRO A N 1
ATOM 2001 C CA . PRO A 1 260 ? -2.658 -14.439 -11.779 1.00 90.38 260 PRO A CA 1
ATOM 2002 C C . PRO A 1 260 ? -3.736 -15.463 -11.402 1.00 90.38 260 PRO A C 1
ATOM 2004 O O . PRO A 1 260 ? -3.696 -16.618 -11.828 1.00 90.38 260 PRO A O 1
ATOM 2007 N N . VAL A 1 261 ? -4.702 -15.041 -10.591 1.00 87.75 261 VAL A N 1
ATOM 2008 C CA . VAL A 1 261 ? -5.833 -15.851 -10.133 1.00 87.75 261 VAL A CA 1
ATOM 2009 C C . VAL A 1 261 ? -7.121 -15.224 -10.643 1.00 87.75 261 VAL A C 1
ATOM 2011 O O . VAL A 1 261 ? -7.326 -14.017 -10.515 1.00 87.75 261 VAL A O 1
ATOM 2014 N N . THR A 1 262 ? -7.983 -16.052 -11.222 1.00 86.19 262 THR A N 1
ATOM 2015 C CA . THR A 1 262 ? -9.320 -15.648 -11.660 1.00 86.19 262 THR A CA 1
ATOM 2016 C C . THR A 1 262 ? -10.326 -15.888 -10.537 1.00 86.19 262 THR A C 1
ATOM 2018 O O . THR A 1 262 ? -10.411 -17.002 -10.010 1.00 86.19 262 THR A O 1
ATOM 2021 N N . PHE A 1 263 ? -11.085 -14.852 -10.201 1.00 84.19 263 PHE A N 1
ATOM 2022 C CA . PHE A 1 263 ? -12.169 -14.839 -9.227 1.00 84.19 263 PHE A CA 1
ATOM 2023 C C . PHE A 1 263 ? -13.507 -14.701 -9.949 1.00 84.19 263 PHE A C 1
ATOM 2025 O O . PHE A 1 263 ? -13.572 -14.057 -10.994 1.00 84.19 263 PHE A O 1
ATOM 2032 N N . VAL A 1 264 ? -14.546 -15.315 -9.396 1.00 79.44 264 VAL A N 1
ATOM 2033 C CA . VAL A 1 264 ? -15.939 -15.201 -9.833 1.00 79.44 264 VAL A CA 1
ATOM 2034 C C . VAL A 1 264 ? -16.726 -14.574 -8.689 1.00 79.44 264 VAL A C 1
ATOM 2036 O O . VAL A 1 264 ? -16.623 -15.039 -7.551 1.00 79.44 264 VAL A O 1
ATOM 2039 N N . CYS A 1 265 ? -17.448 -13.498 -8.983 1.00 80.69 265 CYS A N 1
ATOM 2040 C CA . CYS A 1 265 ? -18.323 -12.805 -8.036 1.00 80.69 265 CYS A CA 1
ATOM 2041 C C . CYS A 1 265 ? -19.749 -13.370 -8.100 1.00 80.69 265 CYS A C 1
ATOM 2043 O O . CYS A 1 265 ? -20.067 -14.145 -9.004 1.00 80.69 265 CYS A O 1
ATOM 2045 N N . GLN A 1 266 ? -20.606 -12.987 -7.151 1.00 75.19 266 GLN A N 1
ATOM 2046 C CA . GLN A 1 266 ? -22.003 -13.442 -7.115 1.00 75.19 266 GLN A CA 1
ATOM 2047 C C . GLN A 1 266 ? -22.774 -13.045 -8.385 1.00 75.19 266 GLN A C 1
ATOM 2049 O O . GLN A 1 266 ? -23.555 -13.844 -8.894 1.00 75.19 266 GLN A O 1
ATOM 2054 N N . ASP A 1 267 ? -22.438 -11.893 -8.971 1.00 72.94 267 ASP A N 1
ATOM 2055 C CA . ASP A 1 267 ? -23.027 -11.380 -10.218 1.00 72.94 267 ASP A CA 1
ATOM 2056 C C . ASP A 1 267 ? -22.531 -12.104 -11.489 1.00 72.94 267 ASP A C 1
ATOM 2058 O O . ASP A 1 267 ? -22.867 -11.731 -12.609 1.00 72.94 267 ASP A O 1
ATOM 2062 N N . GLY A 1 268 ? -21.683 -13.131 -11.348 1.00 68.88 268 GLY A N 1
ATOM 2063 C CA . GLY A 1 268 ? -21.106 -13.886 -12.466 1.00 68.88 268 GLY A CA 1
ATOM 2064 C C . GLY A 1 268 ? -19.899 -13.219 -13.142 1.00 68.88 268 GLY A C 1
ATOM 2065 O O . GLY A 1 268 ? -19.262 -13.836 -14.004 1.00 68.88 268 GLY A O 1
ATOM 2066 N N . GLU A 1 269 ? -19.527 -12.003 -12.730 1.00 77.88 269 GLU A N 1
ATOM 2067 C CA . GLU A 1 269 ? -18.342 -11.307 -13.231 1.00 77.88 269 GLU A CA 1
ATOM 2068 C C . GLU A 1 269 ? -17.042 -12.056 -12.908 1.00 77.88 269 GLU A C 1
ATOM 2070 O O . GLU A 1 269 ? -16.852 -12.607 -11.817 1.00 77.88 269 GLU A O 1
ATOM 2075 N N . ARG A 1 270 ? -16.114 -12.059 -13.875 1.00 79.12 270 ARG A N 1
ATOM 2076 C CA . ARG A 1 270 ? -14.805 -12.714 -13.764 1.00 79.12 270 ARG A CA 1
ATOM 2077 C C . ARG A 1 270 ? -13.695 -11.681 -13.659 1.00 79.12 270 ARG A C 1
ATOM 2079 O O . ARG A 1 270 ? -13.398 -10.974 -14.616 1.00 79.12 270 ARG A O 1
ATOM 2086 N N . LEU A 1 271 ? -13.016 -11.662 -12.518 1.00 81.31 271 LEU A N 1
ATOM 2087 C CA . LEU A 1 271 ? -11.930 -10.730 -12.224 1.00 81.31 271 LEU A CA 1
ATOM 2088 C C . LEU A 1 271 ? -10.597 -11.477 -12.213 1.00 81.31 271 LEU A C 1
ATOM 2090 O O . LEU A 1 271 ? -10.472 -12.505 -11.552 1.00 81.31 271 LEU A O 1
ATOM 2094 N N . GLN A 1 272 ? -9.564 -10.954 -12.872 1.00 86.31 272 GLN A N 1
ATOM 2095 C CA . GLN A 1 272 ? -8.207 -11.491 -12.743 1.00 86.31 272 GLN A CA 1
ATOM 2096 C C . GLN A 1 272 ? -7.372 -10.597 -11.823 1.00 86.31 272 GLN A C 1
ATOM 2098 O O . GLN A 1 272 ? -7.252 -9.395 -12.056 1.00 86.31 272 GLN A O 1
ATOM 2103 N N . LYS A 1 273 ? -6.784 -11.175 -10.770 1.00 87.06 273 LYS A N 1
ATOM 2104 C CA . LYS A 1 273 ? -5.904 -10.459 -9.834 1.00 87.06 273 LYS A CA 1
ATOM 2105 C C . LYS A 1 273 ? -4.592 -11.205 -9.627 1.00 87.06 273 LYS A C 1
ATOM 2107 O O . LYS A 1 273 ? -4.561 -12.431 -9.544 1.00 87.06 273 LYS A O 1
ATOM 2112 N N . SER A 1 274 ? -3.502 -10.456 -9.501 1.00 91.56 274 SER A N 1
ATOM 2113 C CA . SER A 1 274 ? -2.180 -10.991 -9.167 1.00 91.56 274 SER A CA 1
ATOM 2114 C C . SER A 1 274 ? -2.110 -11.357 -7.684 1.00 91.56 274 SER A C 1
ATOM 2116 O O . SER A 1 274 ? -2.328 -10.500 -6.831 1.00 91.56 274 SER A O 1
ATOM 2118 N N . VAL A 1 275 ? -1.778 -12.610 -7.361 1.00 92.44 275 VAL A N 1
ATOM 2119 C CA . VAL A 1 275 ? -1.711 -13.125 -5.982 1.00 92.44 275 VAL A CA 1
ATOM 2120 C C . VAL A 1 275 ? -0.315 -13.658 -5.662 1.00 92.44 275 VAL A C 1
ATOM 2122 O O . VAL A 1 275 ? 0.293 -14.383 -6.449 1.00 92.44 275 VAL A O 1
ATOM 2125 N N . MET A 1 276 ? 0.197 -13.314 -4.483 1.00 94.25 276 MET A N 1
ATOM 2126 C CA . MET A 1 276 ? 1.464 -13.796 -3.945 1.00 94.25 276 MET A CA 1
ATOM 2127 C C . MET A 1 276 ? 1.316 -15.200 -3.346 1.00 94.25 276 MET A C 1
ATOM 2129 O O . MET A 1 276 ? 0.541 -15.416 -2.418 1.00 94.25 276 MET A O 1
ATOM 2133 N N . PHE A 1 277 ? 2.144 -16.131 -3.812 1.00 91.88 277 PHE A N 1
ATOM 2134 C CA . PHE A 1 277 ? 2.322 -17.459 -3.232 1.00 91.88 277 PHE A CA 1
ATOM 2135 C C . PHE A 1 277 ? 3.705 -17.560 -2.592 1.00 91.88 277 PHE A C 1
ATOM 2137 O O . PHE A 1 277 ? 4.728 -17.454 -3.274 1.00 91.88 277 PHE A O 1
ATOM 2144 N N . ILE A 1 278 ? 3.731 -17.778 -1.279 1.00 90.69 278 ILE A N 1
ATOM 2145 C CA . ILE A 1 278 ? 4.965 -17.908 -0.501 1.00 90.69 278 ILE A CA 1
ATOM 2146 C C . ILE A 1 278 ? 5.619 -19.262 -0.803 1.00 90.69 278 ILE A C 1
ATOM 2148 O O . ILE A 1 278 ? 4.959 -20.302 -0.808 1.00 90.69 278 ILE A O 1
ATOM 2152 N N . GLN A 1 279 ? 6.926 -19.248 -1.058 1.00 89.69 279 GLN A N 1
ATOM 2153 C CA . GLN A 1 279 ? 7.736 -20.453 -1.252 1.00 89.69 279 GLN A CA 1
ATOM 2154 C C . GLN A 1 279 ? 8.591 -20.746 -0.017 1.00 89.69 279 GLN A C 1
ATOM 2156 O O . GLN A 1 279 ? 8.684 -21.898 0.400 1.00 89.69 279 GLN A O 1
ATOM 2161 N N . SER A 1 280 ? 9.169 -19.712 0.602 1.00 87.19 280 SER A N 1
ATOM 2162 C CA . SER A 1 280 ? 9.946 -19.832 1.840 1.00 87.19 280 SER A CA 1
ATOM 2163 C C . SER A 1 280 ? 9.876 -18.562 2.693 1.00 87.19 280 SER A C 1
ATOM 2165 O O . SER A 1 280 ? 9.598 -17.474 2.184 1.00 87.19 280 SER A O 1
ATOM 2167 N N . CYS A 1 281 ? 10.151 -18.705 3.992 1.00 86.25 281 CYS A N 1
ATOM 2168 C CA . CYS A 1 281 ? 10.174 -17.617 4.974 1.00 86.25 281 CYS A CA 1
ATOM 2169 C C . CYS A 1 281 ? 11.546 -17.543 5.669 1.00 86.25 281 CYS A C 1
ATOM 2171 O O . CYS A 1 281 ? 12.290 -18.525 5.676 1.00 86.25 281 CYS A O 1
ATOM 2173 N N . LYS A 1 282 ? 11.890 -16.389 6.251 1.00 85.56 282 LYS A N 1
ATOM 2174 C CA . LYS A 1 282 ? 13.129 -16.156 7.016 1.00 85.56 282 LYS A CA 1
ATOM 2175 C C . LYS A 1 282 ? 12.809 -15.415 8.320 1.00 85.56 282 LYS A C 1
ATOM 2177 O O . LYS A 1 282 ? 11.961 -14.530 8.316 1.00 85.56 282 LYS A O 1
ATOM 2182 N N . CYS A 1 283 ? 13.510 -15.748 9.410 1.00 83.06 283 CYS A N 1
ATOM 2183 C CA . CYS A 1 283 ? 13.524 -14.906 10.613 1.00 83.06 283 CYS A CA 1
ATOM 2184 C C . CYS A 1 283 ? 14.480 -13.727 10.430 1.00 83.06 283 CYS A C 1
ATOM 2186 O O . CYS A 1 283 ? 15.651 -13.947 10.107 1.00 83.06 283 CYS A O 1
ATOM 2188 N N . SER A 1 284 ? 14.008 -12.520 10.715 1.00 80.12 284 SER A N 1
ATOM 2189 C CA . SER A 1 284 ? 14.824 -11.310 10.824 1.00 80.12 284 SER A CA 1
ATOM 2190 C C . SER A 1 284 ? 14.589 -10.628 12.173 1.00 80.12 284 SER A C 1
ATOM 2192 O O . SER A 1 284 ? 13.530 -10.817 12.780 1.00 80.12 284 SER A O 1
ATOM 2194 N N . GLU A 1 285 ? 15.580 -9.872 12.640 1.00 75.12 285 GLU A N 1
ATOM 2195 C CA . GLU A 1 285 ? 15.426 -8.941 13.770 1.00 75.12 285 GLU A CA 1
ATOM 2196 C C . GLU A 1 285 ? 14.850 -7.604 13.286 1.00 75.12 285 GLU A C 1
ATOM 2198 O O . GLU A 1 285 ? 14.004 -7.019 13.954 1.00 75.12 285 GLU A O 1
ATOM 2203 N N . ASP A 1 286 ? 15.193 -7.210 12.055 1.00 66.94 286 ASP A N 1
ATOM 2204 C CA . ASP A 1 286 ? 14.609 -6.061 11.371 1.00 66.94 286 ASP A CA 1
ATOM 2205 C C . ASP A 1 286 ? 13.210 -6.398 10.854 1.00 66.94 286 ASP A C 1
ATOM 2207 O O . ASP A 1 286 ? 13.000 -6.963 9.775 1.00 66.94 286 ASP A O 1
ATOM 2211 N N . CYS A 1 287 ? 12.229 -6.072 11.681 1.00 65.44 287 CYS A N 1
ATOM 2212 C CA . CYS A 1 287 ? 10.818 -6.102 11.354 1.00 65.44 287 CYS A CA 1
ATOM 2213 C C . CYS A 1 287 ? 10.467 -4.817 10.590 1.00 65.44 287 CYS A C 1
ATOM 2215 O O . CYS A 1 287 ? 9.821 -3.945 11.165 1.00 65.44 287 CYS A O 1
ATOM 2217 N N . GLU A 1 288 ? 10.907 -4.685 9.330 1.00 56.41 288 GLU A N 1
ATOM 2218 C CA . GLU A 1 288 ? 10.668 -3.543 8.419 1.00 56.41 288 GLU A CA 1
ATOM 2219 C C . GLU A 1 288 ? 9.155 -3.269 8.177 1.00 56.41 288 GLU A C 1
ATOM 2221 O O . GLU A 1 288 ? 8.670 -3.374 7.058 1.00 56.41 288 GLU A O 1
ATOM 2226 N N . HIS A 1 289 ? 8.395 -2.911 9.223 1.00 56.38 289 HIS A N 1
ATOM 2227 C CA . HIS A 1 289 ? 6.933 -2.718 9.314 1.00 56.38 289 HIS A CA 1
ATOM 2228 C C . HIS A 1 289 ? 6.054 -3.923 9.727 1.00 56.38 289 HIS A C 1
ATOM 2230 O O . HIS A 1 289 ? 4.902 -4.021 9.312 1.00 56.38 289 HIS A O 1
ATOM 2236 N N . LEU A 1 290 ? 6.519 -4.808 10.620 1.00 49.84 290 LEU A N 1
ATOM 2237 C CA . LEU A 1 290 ? 5.619 -5.712 11.381 1.00 49.84 290 LEU A CA 1
ATOM 2238 C C . LEU A 1 290 ? 5.226 -5.160 12.771 1.00 49.84 290 LEU A C 1
ATOM 2240 O O . LEU A 1 290 ? 4.517 -5.835 13.519 1.00 49.84 290 LEU A O 1
ATOM 2244 N N . ASN A 1 291 ? 5.635 -3.927 13.091 1.00 40.91 291 ASN A N 1
ATOM 2245 C CA . ASN A 1 291 ? 5.478 -3.312 14.415 1.00 40.91 291 ASN A CA 1
ATOM 2246 C C . ASN A 1 291 ? 4.062 -2.833 14.784 1.00 40.91 291 ASN A C 1
ATOM 2248 O O . ASN A 1 291 ? 3.874 -2.458 15.932 1.00 40.91 291 ASN A O 1
ATOM 2252 N N . ASP A 1 292 ? 3.057 -2.939 13.909 1.00 42.94 292 ASP A N 1
ATOM 2253 C CA . ASP A 1 292 ? 1.657 -2.705 14.323 1.00 42.94 292 ASP A CA 1
ATOM 2254 C C . ASP A 1 292 ? 0.957 -3.956 14.879 1.00 42.94 292 ASP A C 1
ATOM 2256 O O . ASP A 1 292 ? -0.188 -3.885 15.312 1.00 42.94 292 ASP A O 1
ATOM 2260 N N . VAL A 1 293 ? 1.599 -5.135 14.874 1.00 39.22 293 VAL A N 1
ATOM 2261 C CA . VAL A 1 293 ? 0.939 -6.387 15.318 1.00 39.22 293 VAL A CA 1
ATOM 2262 C C . VAL A 1 293 ? 1.804 -7.206 16.282 1.00 39.22 293 VAL A C 1
ATOM 2264 O O . VAL A 1 293 ? 1.653 -8.420 16.402 1.00 39.22 293 VAL A O 1
ATOM 2267 N N . ALA A 1 294 ? 2.715 -6.542 16.995 1.00 36.28 294 ALA A N 1
ATOM 2268 C CA . ALA A 1 294 ? 3.419 -7.110 18.148 1.00 36.28 294 ALA A CA 1
ATOM 2269 C C . ALA A 1 294 ? 2.756 -6.734 19.491 1.00 36.28 294 ALA A C 1
ATOM 2271 O O . ALA A 1 294 ? 3.408 -6.779 20.530 1.00 36.28 294 ALA A O 1
ATOM 2272 N N . LEU A 1 295 ? 1.462 -6.398 19.483 1.00 31.88 295 LEU A N 1
ATOM 2273 C CA . LEU A 1 295 ? 0.640 -6.304 20.691 1.00 31.88 295 LEU A CA 1
ATOM 2274 C C . LEU A 1 295 ? -0.282 -7.534 20.782 1.00 31.88 295 LEU A C 1
ATOM 2276 O O . LEU A 1 295 ? -0.868 -7.933 19.770 1.00 31.88 295 LEU A O 1
ATOM 2280 N N . PRO A 1 296 ? -0.400 -8.176 21.959 1.00 32.38 296 PRO A N 1
ATOM 2281 C CA . PRO A 1 296 ? -1.366 -9.245 22.174 1.00 32.38 296 PRO A CA 1
ATOM 2282 C C . PRO A 1 296 ? -2.805 -8.707 22.091 1.00 32.38 296 PRO A C 1
ATOM 2284 O O . PRO A 1 296 ? -3.048 -7.510 22.205 1.00 32.38 296 PRO A O 1
ATOM 2287 N N . SER A 1 297 ? -3.748 -9.624 21.866 1.00 32.75 297 SER A N 1
ATOM 2288 C CA . SER A 1 297 ? -5.168 -9.396 21.568 1.00 32.75 297 SER A CA 1
ATOM 2289 C C . SER A 1 297 ? -5.826 -8.246 22.343 1.00 32.75 297 SER A C 1
ATOM 2291 O O . SER A 1 297 ? -6.198 -8.414 23.504 1.00 32.75 297 SER A O 1
ATOM 2293 N N . GLN A 1 298 ? -6.112 -7.135 21.665 1.00 31.75 298 GLN A N 1
ATOM 2294 C CA . GLN A 1 298 ? -7.323 -6.380 21.973 1.00 31.75 298 GLN A CA 1
ATOM 2295 C C . GLN A 1 298 ? -8.459 -7.017 21.178 1.00 31.75 298 GLN A C 1
ATOM 2297 O O . GLN A 1 298 ? -8.374 -7.182 19.962 1.00 31.75 298 GLN A O 1
ATOM 2302 N N . HIS A 1 299 ? -9.474 -7.481 21.899 1.00 35.25 299 HIS A N 1
ATOM 2303 C CA . HIS A 1 299 ? -10.708 -8.006 21.339 1.00 35.25 299 HIS A CA 1
ATOM 2304 C C . HIS A 1 299 ? -11.383 -6.896 20.531 1.00 35.25 299 HIS A C 1
ATOM 2306 O O . HIS A 1 299 ? -11.827 -5.907 21.105 1.00 35.25 299 HIS A O 1
ATOM 2312 N N . TRP A 1 300 ? -11.460 -7.053 19.212 1.00 35.28 300 TRP A N 1
ATOM 2313 C CA . TRP A 1 300 ? -12.336 -6.227 18.388 1.00 35.28 300 TRP A CA 1
ATOM 2314 C C . TRP A 1 300 ? -13.664 -6.965 18.267 1.00 35.28 300 TRP A C 1
ATOM 2316 O O . TRP A 1 300 ? -13.741 -8.023 17.638 1.00 35.28 300 TRP A O 1
ATOM 2326 N N . MET A 1 301 ? -14.676 -6.426 18.949 1.00 28.81 301 MET A N 1
ATOM 2327 C CA . MET A 1 301 ? -16.069 -6.830 18.805 1.00 28.81 301 MET A CA 1
ATOM 2328 C C . MET A 1 301 ? -16.465 -6.720 17.330 1.00 28.81 301 MET A C 1
ATOM 2330 O O . MET A 1 301 ? -16.177 -5.734 16.653 1.00 28.81 301 MET A O 1
ATOM 2334 N N . TYR A 1 302 ? -17.074 -7.788 16.834 1.00 30.84 302 TYR A N 1
ATOM 2335 C CA . TYR A 1 302 ? -17.648 -7.874 15.504 1.00 30.84 302 TYR A CA 1
ATOM 2336 C C . TYR A 1 302 ? -18.986 -7.132 15.509 1.00 30.84 302 TYR A C 1
ATOM 2338 O O . TYR A 1 302 ? -19.824 -7.414 16.361 1.00 30.84 302 TYR A O 1
ATOM 2346 N N . GLY A 1 303 ? -19.193 -6.254 14.531 1.00 42.41 303 GLY A N 1
ATOM 2347 C CA . GLY A 1 303 ? -20.484 -5.624 14.277 1.00 42.41 303 GLY A CA 1
ATOM 2348 C C . GLY A 1 303 ? -20.481 -4.135 14.569 1.00 42.41 303 GLY A C 1
ATOM 2349 O O . GLY A 1 303 ? -20.608 -3.733 15.711 1.00 42.41 303 GLY A O 1
ATOM 2350 N N . ASP A 1 304 ? -20.377 -3.346 13.505 1.00 32.00 304 ASP A N 1
ATOM 2351 C CA . ASP A 1 304 ? -21.259 -2.196 13.343 1.00 32.00 304 ASP A CA 1
ATOM 2352 C C . ASP A 1 304 ? -21.363 -1.879 11.851 1.00 32.00 304 ASP A C 1
ATOM 2354 O O . ASP A 1 304 ? -20.502 -1.271 11.217 1.00 32.00 304 ASP A O 1
ATOM 2358 N N . THR A 1 305 ? -22.430 -2.420 11.264 1.00 40.47 305 THR A N 1
ATOM 2359 C CA . THR A 1 305 ? -22.903 -2.049 9.933 1.00 40.47 305 THR A CA 1
ATOM 2360 C C . THR A 1 305 ? -23.821 -0.855 10.145 1.00 40.47 305 THR A C 1
ATOM 2362 O O . THR A 1 305 ? -25.007 -1.036 10.408 1.00 40.47 305 THR A O 1
ATOM 2365 N N . HIS A 1 306 ? -23.297 0.367 10.064 1.00 38.69 306 HIS A N 1
ATOM 2366 C CA . HIS A 1 306 ? -24.174 1.533 9.994 1.00 38.69 306 HIS A CA 1
ATOM 2367 C C . HIS A 1 306 ? -24.747 1.614 8.580 1.00 38.69 306 HIS A C 1
ATOM 2369 O O . HIS A 1 306 ? -24.092 2.042 7.631 1.00 38.69 306 HIS A O 1
ATOM 2375 N N . LYS A 1 307 ? -25.988 1.130 8.460 1.00 32.97 307 LYS A N 1
ATOM 2376 C CA . LYS A 1 307 ? -26.915 1.510 7.398 1.00 32.97 307 LYS A CA 1
ATOM 2377 C C . LYS A 1 307 ? -27.058 3.031 7.424 1.00 32.97 307 LYS A C 1
ATOM 2379 O O . LYS A 1 307 ? -27.410 3.591 8.457 1.00 32.97 307 LYS A O 1
ATOM 2384 N N . PHE A 1 308 ? -26.822 3.668 6.286 1.00 32.94 308 PHE A N 1
ATOM 2385 C CA . PHE A 1 308 ? -27.341 5.003 6.028 1.00 32.94 308 PHE A CA 1
ATOM 2386 C C . PHE A 1 308 ? -28.832 4.859 5.713 1.00 32.94 308 PHE A C 1
ATOM 2388 O O . PHE A 1 308 ? -29.191 4.179 4.751 1.00 32.94 308 PHE A O 1
ATOM 2395 N N . ILE A 1 309 ? -29.680 5.446 6.551 1.00 33.84 309 ILE A N 1
ATOM 2396 C CA . ILE A 1 309 ? -31.038 5.848 6.192 1.00 33.84 309 ILE A CA 1
ATOM 2397 C C . ILE A 1 309 ? -31.111 7.339 6.520 1.00 33.84 309 ILE A C 1
ATOM 2399 O O . ILE A 1 309 ? -30.835 7.704 7.661 1.00 33.84 309 ILE A O 1
ATOM 2403 N N . ASP A 1 310 ? -31.413 8.094 5.461 1.00 37.59 310 ASP A N 1
ATOM 2404 C CA . ASP A 1 310 ? -31.862 9.490 5.319 1.00 37.59 310 ASP A CA 1
ATOM 2405 C C . ASP A 1 310 ? -31.191 10.602 6.145 1.00 37.59 310 ASP A C 1
ATOM 2407 O O . ASP A 1 310 ? -31.441 10.726 7.364 1.00 37.59 310 ASP A O 1
#

Radius of gyration: 30.47 Å; Cα contacts (8 Å, |Δi|>4): 504; chains: 1; bounding box: 70×72×86 Å

Secondary structure (DSSP, 8-state):
-------PPPBPTTSEEBTTB-B-GGGTEEEE-TT-TT-S-EEEEE-TTSPPEEETTEEE-TT-EEEETTTEEEEEETTEEEEEE-S--PPPPP-SS-SS-EEE--TT-SS-EEE-----PPPPP-----------------TTSSSSHHHHHSSTTS------BPPPPPPS-SSSSEEEEEEE--STT---EEEEEEE-SS-SS------SSS---EE-SS-B--EETTEEESS-B--EE----STT-EEEEEEEEEEEEEEE-TTS-EEEEEEEEEEEEEEES--TT-TTS-S---------------

Nearest PDB structures (foldseek):
  5nb8-assembly2_B  TM=8.016E-01  e=6.725E-06  Rattus norvegicus
  6rk1-assembly1_B  TM=8.508E-01  e=1.789E-04  Rattus norvegicus
  4nt5-assembly1_A-2  TM=8.182E-01  e=1.935E-03  Homo sapiens
  5uhm-assembly1_B  TM=5.509E-01  e=7.453E-02  Homo sapiens
  6g2i-assembly1_B  TM=4.312E-01  e=5.138E+00  Homo sapiens

Solvent-accessible surface area (backbone atoms only — not comparable to full-atom values): 19428 Å² total; per-residue (Å²): 131,98,68,96,70,79,88,61,76,56,24,49,67,79,29,71,18,29,94,87,30,43,36,32,57,93,37,44,29,38,67,44,48,79,94,46,89,84,52,78,52,26,35,13,35,50,43,89,87,44,39,58,18,79,57,95,93,40,80,38,50,24,31,36,72,50,63,64,68,83,49,26,43,28,32,19,45,63,45,39,79,50,72,46,75,68,49,76,86,72,79,70,78,65,42,98,91,30,74,60,62,37,80,39,83,50,90,98,50,86,48,62,39,82,40,61,74,80,77,80,73,81,86,74,83,88,78,82,84,83,85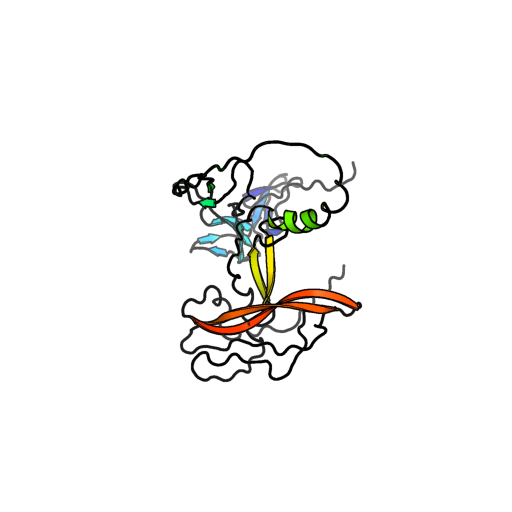,80,90,81,85,82,88,88,81,89,89,81,94,80,80,72,73,68,68,54,62,69,57,56,69,77,70,63,70,85,70,83,77,48,70,55,73,71,45,67,51,74,32,82,42,32,85,24,46,22,41,29,46,31,22,87,50,102,81,56,51,81,40,80,49,66,30,40,29,49,44,24,73,74,72,93,77,78,83,92,65,82,52,71,67,64,67,44,54,48,95,56,69,37,66,50,72,60,88,84,18,37,32,77,59,69,42,63,52,32,24,46,60,64,32,68,89,89,29,39,42,42,78,72,40,68,47,78,43,80,42,52,26,39,33,88,89,68,49,78,47,79,44,42,32,52,40,50,73,38,52,41,68,34,81,77,51,87,77,55,75,91,67,79,64,78,87,76,85,76,81,84,83,83,84,82,74,88,76,136

Mean predicted aligned error: 21.05 Å

InterPro domains:
  IPR000867 Insulin-like growth factor-binding protein, IGFBP [PS51323] (1-47)
  IPR000867 Insulin-like growth factor-binding protein, IGFBP [SM00121] (2-46)
  IPR000884 Thrombospondin type-1 (TSP1) repeat [PS50092] (164-205)
  IPR000884 Thrombospondin type-1 (TSP1) repeat [SM00209] (163-205)
  IPR001007 VWFC domain [PF00093] (53-112)
  IPR001007 VWFC domain [PS01208] (70-116)
  IPR001007 VWFC domain [PS50184] (51-117)
  IPR001007 VWFC domain [SM00214] (53-116)
  IPR006207 Cystine knot, C-terminal [PS01185] (250-287)
  IPR006207 Cystine knot, C-terminal [PS01225] (214-288)
  IPR006207 Cystine knot, C-terminal [SM00041] (219-288)
  IPR006208 Glycoprotein hormone subunit beta [PF00007] (212-292)
  IPR009030 Growth factor receptor cysteine-rich domain superfamily [SSF57184] (1-57)
  IPR036383 Thrombospondin type-1 repeat superfamily [G3DSA:2.20.100.10] (147-215)
  IPR036383 Thrombospondin type-1 repeat superfamily [SSF82895] (160-204)
  IPR043973 CCN, TSP1 domain [PF19035] (161-204)
  IPR050941 Cellular Communication Network Factor [PTHR11348] (1-291)

pLDDT: mean 71.25, std 19.86, range [28.81, 94.25]

Foldseek 3Di:
DPDPDDPDDADAAFDKAAPVHHHDVQQQWHFDQPPDPPDRIGTIHHDPQADWEDDPNDTHGRRDWDDPPPFWIWGHHRHDIDIDGPEDPDFDWADPQANDWDFDDDPPDPYTDTDRDPDDDDDDDDDDDDDDDDDDDDDDDDPDPPPVVVVVVVLVPPPDLPWDKDDKDAFPDPADKGKIWIWILPDPVSTTDIDMAIEGQYHPDPDDDDDAAFDDFDWAPDFDWDDDPQWTFPDTDGATHTDCHPDPWDKAAPDWDWDWTWTAHPVRDIDTGIYIGGDGIHTDNPPVPPVVPPDPDDDDDDDDDDDDDD

Sequence (310 aa):
DQCGCCKVCAAQLNQDCSPTTPCDHHKGLECNYGNDVTMAWGICRAKSEGRSCEYNGRIYQNGESFRAGCKHQCTCIDGAVGCAPLCNNKLPPASSSCPYPQLVRKPGQCCFSVDCSKGSWPRLPKHQVCFLSIRLSVHLLHMGQMLKILKENISYIKRKCPVQVTEWSPCSRSCGMGVSSRVTNRNPECKLERETRICNIRPCLLIYSKEKKCSPTQKAPKPIHLFYGECASVRLYRPTYCGVCKNGRCCSPRHSRTVPVTFVCQDGERLQKSVMFIQSCKCSEDCEHLNDVALPSQHWMYGDTHKFID